Protein AF-A0A1V4R351-F1 (afdb_monomer_lite)

Radius of gyration: 30.55 Å; chains: 1; bounding box: 69×36×84 Å

pLDDT: mean 89.98, std 10.44, range [41.06, 98.44]

Sequence (229 aa):
MVGAGAAEGSVDASNMLKPALARGSLHCIGATTLDEYRKYIEKDAALERRFQPVLIDEPDIEDTISILRGIKEKYEVHHGVQIQDNALVSAAVLSERYITDRFLPDKAIDLIDEACASLRMEIDSMPEELEIAGRRLKQLEIEKISLRKEKNKISKERLNKISEETANIKDKQKELLLRWEFEKNLLKNISKTSEKIDEIKAQIEISERKGDLAKVSELKYGHLVEMQN

Structure (mmCIF, N/CA/C/O backbone):
data_AF-A0A1V4R351-F1
#
_entry.id   AF-A0A1V4R351-F1
#
loop_
_atom_site.group_PDB
_atom_site.id
_atom_site.type_symbol
_atom_site.label_atom_id
_atom_site.label_alt_id
_atom_site.label_comp_id
_atom_site.label_asym_id
_atom_site.label_entity_id
_atom_site.label_seq_id
_atom_site.pdbx_PDB_ins_code
_atom_site.Cartn_x
_atom_site.Cartn_y
_atom_site.Cartn_z
_atom_site.occupancy
_atom_site.B_iso_or_equiv
_atom_site.auth_seq_id
_atom_site.auth_comp_id
_atom_site.auth_asym_id
_atom_site.auth_atom_id
_atom_site.pdbx_PDB_model_num
ATOM 1 N N . MET A 1 1 ? 25.966 -12.399 -8.754 1.00 50.44 1 MET A N 1
ATOM 2 C CA . MET A 1 1 ? 26.455 -13.671 -9.352 1.00 50.44 1 MET A CA 1
ATOM 3 C C . MET A 1 1 ? 27.838 -13.544 -9.982 1.00 50.44 1 MET A C 1
ATOM 5 O O . MET A 1 1 ? 28.626 -14.460 -9.815 1.00 50.44 1 MET A O 1
ATOM 9 N N . VAL A 1 2 ? 28.164 -12.449 -10.674 1.00 54.31 2 VAL A N 1
ATOM 10 C CA . VAL A 1 2 ? 29.545 -12.169 -11.106 1.00 54.31 2 VAL A CA 1
ATOM 11 C C . VAL A 1 2 ? 30.252 -11.405 -9.981 1.00 54.31 2 VAL A C 1
ATOM 13 O O . VAL A 1 2 ? 29.725 -10.403 -9.513 1.00 54.31 2 VAL A O 1
ATOM 16 N N . GLY A 1 3 ? 31.380 -11.908 -9.473 1.00 54.53 3 GLY A N 1
ATOM 17 C CA . GLY A 1 3 ? 32.264 -11.173 -8.548 1.00 54.53 3 GLY A CA 1
ATOM 18 C C . GLY A 1 3 ? 31.835 -11.023 -7.073 1.00 54.53 3 GLY A C 1
ATOM 19 O O . GLY A 1 3 ? 32.696 -10.821 -6.218 1.00 54.53 3 GLY A O 1
ATOM 20 N N . ALA A 1 4 ? 30.554 -11.194 -6.731 1.00 52.91 4 ALA A N 1
ATOM 21 C CA . ALA A 1 4 ? 30.071 -11.184 -5.334 1.00 52.91 4 ALA A CA 1
ATOM 22 C C . ALA A 1 4 ? 30.452 -12.450 -4.526 1.00 52.91 4 ALA A C 1
ATOM 24 O O . ALA A 1 4 ? 30.203 -12.534 -3.329 1.00 52.91 4 ALA A O 1
ATOM 25 N N . GLY A 1 5 ? 31.062 -13.437 -5.187 1.00 45.62 5 GLY A N 1
ATOM 26 C CA . GLY A 1 5 ? 31.482 -14.722 -4.629 1.00 45.62 5 GLY A CA 1
ATOM 27 C C . GLY A 1 5 ? 32.977 -14.821 -4.304 1.00 45.62 5 GLY A C 1
ATOM 28 O O . GLY A 1 5 ? 33.537 -15.911 -4.316 1.00 45.62 5 GLY A O 1
ATOM 29 N N . ALA A 1 6 ? 33.654 -13.706 -4.025 1.00 46.34 6 ALA A N 1
ATOM 30 C CA . ALA A 1 6 ? 35.092 -13.685 -3.726 1.00 46.34 6 ALA A CA 1
ATOM 31 C C . ALA A 1 6 ? 35.474 -14.284 -2.348 1.00 46.34 6 ALA A C 1
ATOM 33 O O . ALA A 1 6 ? 36.543 -13.984 -1.824 1.00 46.34 6 ALA A O 1
ATOM 34 N N . ALA A 1 7 ? 34.615 -15.119 -1.753 1.00 48.56 7 ALA A N 1
ATOM 35 C CA . ALA A 1 7 ? 35.012 -16.052 -0.708 1.00 48.56 7 ALA A CA 1
ATOM 36 C C . ALA A 1 7 ? 35.568 -17.309 -1.395 1.00 48.56 7 ALA A C 1
ATOM 38 O O . ALA A 1 7 ? 34.888 -17.904 -2.235 1.00 48.56 7 ALA A O 1
ATOM 39 N N . GLU A 1 8 ? 36.812 -17.667 -1.075 1.00 41.06 8 GLU A N 1
ATOM 40 C CA . GLU A 1 8 ? 37.548 -18.823 -1.600 1.00 41.06 8 GLU A CA 1
ATOM 41 C C . GLU A 1 8 ? 36.663 -20.084 -1.653 1.00 41.06 8 GLU A C 1
ATOM 43 O O . GLU A 1 8 ? 36.450 -20.749 -0.643 1.00 41.06 8 GLU A O 1
ATOM 48 N N . GLY A 1 9 ? 36.111 -20.408 -2.828 1.00 46.53 9 GLY A N 1
ATOM 49 C CA . GLY A 1 9 ? 35.352 -21.645 -3.042 1.00 46.53 9 GLY A CA 1
ATOM 50 C C . GLY A 1 9 ? 33.984 -21.511 -3.711 1.00 46.53 9 GLY A C 1
ATOM 51 O O . GLY A 1 9 ? 33.409 -22.538 -4.069 1.00 46.53 9 GLY A O 1
ATOM 52 N N . SER A 1 10 ? 33.451 -20.305 -3.936 1.00 52.00 10 SER A N 1
ATOM 53 C CA . SER A 1 10 ? 32.233 -20.178 -4.750 1.00 52.00 10 SER A CA 1
ATOM 54 C C . SER A 1 10 ? 32.565 -20.231 -6.250 1.00 52.00 10 SER A C 1
ATOM 56 O O . SER A 1 10 ? 33.523 -19.614 -6.717 1.00 52.00 10 SER A O 1
ATOM 58 N N . VAL A 1 11 ? 31.812 -21.033 -7.009 1.00 54.97 11 VAL A N 1
ATOM 59 C CA . VAL A 1 11 ? 32.012 -21.212 -8.455 1.00 54.97 11 VAL A CA 1
ATOM 60 C C . VAL A 1 11 ? 31.829 -19.864 -9.153 1.00 54.97 11 VAL A C 1
ATOM 62 O O . VAL A 1 11 ? 30.741 -19.290 -9.109 1.00 54.97 11 VAL A O 1
ATOM 65 N N . ASP A 1 12 ? 32.878 -19.369 -9.817 1.00 65.75 12 ASP A N 1
ATOM 66 C CA . ASP A 1 12 ? 32.816 -18.137 -10.605 1.00 65.75 12 ASP A CA 1
ATOM 67 C C . ASP A 1 12 ? 31.964 -18.356 -11.864 1.00 65.75 12 ASP A C 1
ATOM 69 O O . ASP A 1 12 ? 32.452 -18.684 -12.952 1.00 65.75 12 ASP A O 1
ATOM 73 N N . ALA A 1 13 ? 30.653 -18.184 -11.694 1.00 66.75 13 ALA A N 1
ATOM 74 C CA . ALA A 1 13 ? 29.645 -18.308 -12.739 1.00 66.75 13 ALA A CA 1
ATOM 75 C C . ALA A 1 13 ? 29.936 -17.402 -13.951 1.00 66.75 13 ALA A C 1
ATOM 77 O O . ALA A 1 13 ? 29.474 -17.688 -15.057 1.00 66.75 13 ALA A O 1
ATOM 78 N N . SER A 1 14 ? 30.754 -16.353 -13.784 1.00 68.62 14 SER A N 1
ATOM 79 C CA . SER A 1 14 ? 31.201 -15.475 -14.869 1.00 68.62 14 SER A CA 1
ATOM 80 C C . SER A 1 14 ? 31.880 -16.247 -16.003 1.00 68.62 14 SER A C 1
ATOM 82 O O . SER A 1 14 ? 31.560 -16.054 -17.179 1.00 68.62 14 SER A O 1
ATOM 84 N N . ASN A 1 15 ? 32.756 -17.201 -15.672 1.00 74.62 15 ASN A N 1
ATOM 85 C CA . ASN A 1 15 ? 33.498 -17.965 -16.680 1.00 74.62 15 ASN A CA 1
ATOM 86 C C . ASN A 1 15 ? 32.613 -18.962 -17.440 1.00 74.62 15 ASN A C 1
ATOM 88 O O . ASN A 1 15 ? 32.917 -19.299 -18.584 1.00 74.62 15 ASN A O 1
ATOM 92 N N . MET A 1 16 ? 31.485 -19.374 -16.855 1.00 77.62 16 MET A N 1
ATOM 93 C CA . MET A 1 16 ? 30.489 -20.208 -17.535 1.00 77.62 16 MET A CA 1
ATOM 94 C C . MET A 1 16 ? 29.605 -19.398 -18.495 1.00 77.62 16 MET A C 1
ATOM 96 O O . MET A 1 16 ? 29.180 -19.921 -19.525 1.00 77.62 16 MET A O 1
ATOM 100 N N . LEU A 1 17 ? 29.350 -18.120 -18.192 1.00 82.50 17 LEU A N 1
ATOM 101 C CA . LEU A 1 17 ? 28.480 -17.249 -18.991 1.00 82.50 17 LEU A CA 1
ATOM 102 C C . LEU A 1 17 ? 29.198 -16.641 -20.203 1.00 82.50 17 LEU A C 1
ATOM 104 O O . LEU A 1 17 ? 28.594 -16.506 -21.270 1.00 82.50 17 LEU A O 1
ATOM 108 N N . LYS A 1 18 ? 30.497 -16.332 -20.084 1.00 86.00 18 LYS A N 1
ATOM 109 C CA . LYS A 1 18 ? 31.299 -15.698 -21.151 1.00 86.00 18 LYS A CA 1
ATOM 110 C C . LYS A 1 18 ? 31.192 -16.394 -22.517 1.00 86.00 18 LYS A C 1
ATOM 112 O O . LYS A 1 18 ? 30.948 -15.690 -23.498 1.00 86.00 18 LYS A O 1
ATOM 117 N N . PRO A 1 19 ? 31.311 -17.736 -22.643 1.00 88.69 19 PRO A N 1
ATOM 118 C CA . PRO A 1 19 ? 31.182 -18.393 -23.943 1.00 88.69 19 PRO A CA 1
ATOM 119 C C . PRO A 1 19 ? 29.781 -18.248 -24.550 1.00 88.69 19 PRO A C 1
ATOM 121 O O . PRO A 1 19 ? 29.654 -18.101 -25.764 1.00 88.69 19 PRO A O 1
ATOM 124 N N . ALA A 1 20 ? 28.730 -18.289 -23.725 1.00 87.88 20 ALA A N 1
ATOM 125 C CA . ALA A 1 20 ? 27.347 -18.177 -24.186 1.00 87.88 20 ALA A CA 1
ATOM 126 C C . ALA A 1 20 ? 26.999 -16.748 -24.634 1.00 87.88 20 ALA A C 1
ATOM 128 O O . ALA A 1 20 ? 26.335 -16.586 -25.661 1.00 87.88 20 ALA A O 1
ATOM 129 N N . LEU A 1 21 ? 27.507 -15.741 -23.913 1.00 87.94 21 LEU A N 1
ATOM 130 C CA . LEU A 1 21 ? 27.409 -14.322 -24.272 1.00 87.94 21 LEU A CA 1
ATOM 131 C C . LEU A 1 21 ? 28.194 -14.011 -25.551 1.00 87.94 21 LEU A C 1
ATOM 133 O O . LEU A 1 21 ? 27.690 -13.342 -26.446 1.00 87.94 21 LEU A O 1
ATOM 137 N N . ALA A 1 22 ? 29.413 -14.544 -25.683 1.00 86.50 22 ALA A N 1
ATOM 138 C CA . ALA A 1 22 ? 30.247 -14.322 -26.864 1.00 86.50 22 ALA A CA 1
ATOM 139 C C . ALA A 1 22 ? 29.649 -14.926 -28.143 1.00 86.50 22 ALA A C 1
ATOM 141 O O . ALA A 1 22 ? 29.818 -14.357 -29.218 1.00 86.50 22 ALA A O 1
ATOM 142 N N . ARG A 1 23 ? 28.949 -16.063 -28.030 1.00 89.88 23 ARG A N 1
ATOM 143 C CA . ARG A 1 23 ? 28.249 -16.705 -29.154 1.00 89.88 23 ARG A CA 1
ATOM 144 C C . ARG A 1 23 ? 26.878 -16.095 -29.462 1.00 89.88 23 ARG A C 1
ATOM 146 O O . ARG A 1 23 ? 26.257 -16.523 -30.426 1.00 89.88 23 ARG A O 1
ATOM 153 N N . GLY A 1 24 ? 26.376 -15.171 -28.639 1.00 86.81 24 GLY A N 1
ATOM 154 C CA . GLY A 1 24 ? 25.014 -14.634 -28.768 1.00 86.81 24 GLY A CA 1
ATOM 155 C C . GLY A 1 24 ? 23.903 -15.650 -28.464 1.00 86.81 24 GLY A C 1
ATOM 156 O O . GLY A 1 24 ? 22.733 -15.389 -28.718 1.00 86.81 24 GLY A O 1
ATOM 157 N N . SER A 1 25 ? 24.249 -16.817 -27.912 1.00 92.25 25 SER A N 1
ATOM 158 C CA . SER A 1 25 ? 23.283 -17.861 -27.534 1.00 92.25 25 SER A CA 1
ATOM 159 C C . SER A 1 25 ? 22.512 -17.540 -26.249 1.00 92.25 25 SER A C 1
ATOM 161 O O . SER A 1 25 ? 21.523 -18.201 -25.949 1.00 92.25 25 SER A O 1
ATOM 163 N N . LEU A 1 26 ? 22.971 -16.544 -25.487 1.00 90.75 26 LEU A N 1
ATOM 164 C CA . LEU A 1 26 ? 22.336 -16.069 -24.264 1.00 90.75 26 LEU A CA 1
ATOM 165 C C . LEU A 1 26 ? 22.021 -14.580 -24.402 1.00 90.75 26 LEU A C 1
ATOM 167 O O . LEU A 1 26 ? 22.925 -13.776 -24.617 1.00 90.75 26 LEU A O 1
ATOM 171 N N . HIS A 1 27 ? 20.749 -14.236 -24.217 1.00 90.25 27 HIS A N 1
ATOM 172 C CA . HIS A 1 27 ? 20.292 -12.864 -24.033 1.00 90.25 27 HIS A CA 1
ATOM 173 C C . HIS A 1 27 ? 20.024 -12.664 -22.544 1.00 90.25 27 HIS A C 1
ATOM 175 O O . HIS A 1 27 ? 19.318 -13.467 -21.934 1.00 90.25 27 HIS A O 1
ATOM 181 N N . CYS A 1 28 ? 20.595 -11.623 -21.947 1.00 90.31 28 CYS A N 1
ATOM 182 C CA . CYS A 1 28 ? 20.390 -11.326 -20.535 1.00 90.31 28 CYS A CA 1
ATOM 183 C C . CYS A 1 28 ? 20.360 -9.820 -20.283 1.00 90.31 28 CYS A C 1
ATOM 185 O O . CYS A 1 28 ? 21.047 -9.057 -20.959 1.00 90.31 28 CYS A O 1
ATOM 187 N N . ILE A 1 29 ? 19.608 -9.426 -19.259 1.00 93.88 29 ILE A N 1
ATOM 188 C CA . ILE A 1 29 ? 19.616 -8.079 -18.690 1.00 93.88 29 ILE A CA 1
ATOM 189 C C . ILE A 1 29 ? 20.216 -8.207 -17.290 1.00 93.88 29 ILE A C 1
ATOM 191 O O . ILE A 1 29 ? 19.752 -9.020 -16.491 1.00 93.88 29 ILE A O 1
ATOM 195 N N . GLY A 1 30 ? 21.284 -7.457 -17.025 1.00 91.94 30 GLY A N 1
ATOM 196 C CA . GLY A 1 30 ? 21.899 -7.368 -15.704 1.00 91.94 30 GLY A CA 1
ATOM 197 C C . GLY A 1 30 ? 21.414 -6.122 -14.970 1.00 91.94 30 GLY A C 1
ATOM 198 O O . GLY A 1 30 ? 21.252 -5.077 -15.591 1.00 91.94 30 GLY A O 1
ATOM 199 N N . ALA A 1 31 ? 21.222 -6.231 -13.658 1.00 93.94 31 ALA A N 1
ATOM 200 C CA . ALA A 1 31 ? 20.961 -5.106 -12.767 1.00 93.94 31 ALA A CA 1
ATOM 201 C C . ALA A 1 31 ? 22.008 -5.127 -11.646 1.00 93.94 31 ALA A C 1
ATOM 203 O O . ALA A 1 31 ? 22.254 -6.175 -11.048 1.00 93.94 31 ALA A O 1
ATOM 204 N N . THR A 1 32 ? 22.677 -4.000 -11.421 1.00 94.06 32 THR A N 1
ATOM 205 C CA . THR A 1 32 ? 23.765 -3.844 -10.445 1.00 94.06 32 THR A CA 1
ATOM 206 C C . THR A 1 32 ? 23.960 -2.356 -10.155 1.00 94.06 32 THR A C 1
ATOM 208 O O . THR A 1 32 ? 23.473 -1.515 -10.912 1.00 94.06 32 THR A O 1
ATOM 211 N N . THR A 1 33 ? 24.658 -2.018 -9.074 1.00 93.31 33 THR A N 1
ATOM 212 C CA . THR A 1 33 ? 25.015 -0.625 -8.786 1.00 93.31 33 THR A CA 1
ATOM 213 C C . THR A 1 33 ? 26.202 -0.182 -9.639 1.00 93.31 33 THR A C 1
ATOM 215 O O . THR A 1 33 ? 26.981 -0.998 -10.138 1.00 93.31 33 THR A O 1
ATOM 218 N N . LEU A 1 34 ? 26.383 1.132 -9.786 1.00 92.88 34 LEU A N 1
ATOM 219 C CA . LEU A 1 34 ? 27.514 1.682 -10.536 1.00 92.88 34 LEU A CA 1
ATOM 220 C C . LEU A 1 34 ? 28.868 1.235 -9.957 1.00 92.88 34 LEU A C 1
ATOM 222 O O . LEU A 1 34 ? 29.807 0.955 -10.705 1.00 92.88 34 LEU A O 1
ATOM 226 N N . ASP A 1 35 ? 28.961 1.122 -8.633 1.00 92.19 35 ASP A N 1
ATOM 227 C CA . ASP A 1 35 ? 30.183 0.702 -7.946 1.00 92.19 35 ASP A CA 1
ATOM 228 C C . ASP A 1 35 ? 30.521 -0.766 -8.217 1.00 92.19 35 ASP A C 1
ATOM 230 O O . ASP A 1 35 ? 31.676 -1.109 -8.489 1.00 92.19 35 ASP A O 1
ATOM 234 N N . GLU A 1 36 ? 29.519 -1.644 -8.198 1.00 91.56 36 GLU A N 1
ATOM 235 C CA . GLU A 1 36 ? 29.692 -3.051 -8.551 1.00 91.56 36 GLU A CA 1
ATOM 236 C C . GLU A 1 36 ? 30.015 -3.228 -10.039 1.00 91.56 36 GLU A C 1
ATOM 238 O O . GLU A 1 36 ? 30.907 -4.012 -10.378 1.00 91.56 36 GLU A O 1
ATOM 243 N N . TYR A 1 37 ? 29.367 -2.463 -10.923 1.00 91.88 37 TYR A N 1
ATOM 244 C CA . TYR A 1 37 ? 29.674 -2.454 -12.354 1.00 91.88 37 TYR A CA 1
ATOM 245 C C . TYR A 1 37 ? 31.149 -2.104 -12.604 1.00 91.88 37 TYR A C 1
ATOM 247 O O . TYR A 1 37 ? 31.869 -2.875 -13.247 1.00 91.88 37 TYR A O 1
ATOM 255 N N . ARG A 1 38 ? 31.632 -1.002 -12.014 1.00 91.69 38 ARG A N 1
ATOM 256 C CA . ARG A 1 38 ? 33.040 -0.568 -12.090 1.00 91.69 38 ARG A CA 1
ATOM 257 C C . ARG A 1 38 ? 34.001 -1.609 -11.528 1.00 91.69 38 ARG A C 1
ATOM 259 O O . ARG A 1 38 ? 35.116 -1.787 -12.019 1.00 91.69 38 ARG A O 1
ATOM 266 N N . LYS A 1 39 ? 33.602 -2.300 -10.459 1.00 89.56 39 LYS A N 1
ATOM 267 C CA . LYS A 1 39 ? 34.456 -3.274 -9.773 1.00 89.56 39 LYS A CA 1
ATOM 268 C C . LYS A 1 39 ? 34.558 -4.605 -10.517 1.00 89.56 39 LYS A C 1
ATOM 270 O O . LYS A 1 39 ? 35.641 -5.191 -10.506 1.00 89.56 39 LYS A O 1
ATOM 275 N N . TYR A 1 40 ? 33.471 -5.078 -11.125 1.00 87.00 40 TYR A N 1
ATOM 276 C CA . TYR A 1 40 ? 33.354 -6.461 -11.599 1.00 87.00 40 TYR A CA 1
ATOM 277 C C . TYR A 1 40 ? 33.118 -6.618 -13.104 1.00 87.00 40 TYR A C 1
ATOM 279 O O . TYR A 1 40 ? 33.488 -7.656 -13.648 1.00 87.00 40 TYR A O 1
ATOM 287 N N . ILE A 1 41 ? 32.524 -5.631 -13.778 1.00 89.19 41 ILE A N 1
ATOM 288 C CA . ILE A 1 41 ? 32.203 -5.708 -15.212 1.00 89.19 41 ILE A CA 1
ATOM 289 C C . ILE A 1 41 ? 33.212 -4.912 -16.032 1.00 89.19 41 ILE A C 1
ATOM 291 O O . ILE A 1 41 ? 33.815 -5.458 -16.949 1.00 89.19 41 ILE A O 1
ATOM 295 N N . GLU A 1 42 ? 33.458 -3.656 -15.658 1.00 89.19 42 GLU A N 1
ATOM 296 C CA . GLU A 1 42 ? 34.357 -2.755 -16.393 1.00 89.19 42 GLU A CA 1
ATOM 297 C C . GLU A 1 42 ? 35.816 -3.237 -16.377 1.00 89.19 42 GLU A C 1
ATOM 299 O O . GLU A 1 42 ? 36.555 -3.068 -17.340 1.00 89.19 42 GLU A O 1
ATOM 304 N N . LYS A 1 43 ? 36.236 -3.926 -15.308 1.00 89.00 43 LYS A N 1
ATOM 305 C CA . LYS A 1 43 ? 37.580 -4.523 -15.227 1.00 89.00 43 LYS A CA 1
ATOM 306 C C . LYS A 1 43 ? 37.751 -5.780 -16.083 1.00 89.00 43 LYS A C 1
ATOM 308 O O . LYS A 1 43 ? 38.886 -6.200 -16.311 1.00 89.00 43 LYS A O 1
ATOM 313 N N . ASP A 1 44 ? 36.662 -6.404 -16.528 1.00 88.75 44 ASP A N 1
ATOM 314 C CA . ASP A 1 44 ? 36.695 -7.616 -17.343 1.00 88.75 44 ASP A CA 1
ATOM 315 C C . ASP A 1 44 ? 36.401 -7.281 -18.808 1.00 88.75 44 ASP A C 1
ATOM 317 O O . ASP A 1 44 ? 35.252 -7.170 -19.236 1.00 88.75 44 ASP A O 1
ATOM 321 N N . ALA A 1 45 ? 37.462 -7.195 -19.611 1.00 87.81 45 ALA A N 1
ATOM 322 C CA . ALA A 1 45 ? 37.385 -6.808 -21.018 1.00 87.81 45 ALA A CA 1
ATOM 323 C C . ALA A 1 45 ? 36.506 -7.735 -21.890 1.00 87.81 45 ALA A C 1
ATOM 325 O O . ALA A 1 45 ? 36.163 -7.376 -23.023 1.00 87.81 45 ALA A O 1
ATOM 326 N N . ALA A 1 46 ? 36.186 -8.952 -21.432 1.00 86.06 46 ALA A N 1
ATOM 327 C CA . ALA A 1 46 ? 35.251 -9.829 -22.132 1.00 86.06 46 ALA A CA 1
ATOM 328 C C . ALA A 1 46 ? 33.792 -9.471 -21.824 1.00 86.06 46 ALA A C 1
ATOM 330 O O . ALA A 1 46 ? 32.956 -9.597 -22.715 1.00 86.06 46 ALA A O 1
ATOM 331 N N . LEU A 1 47 ? 33.487 -9.034 -20.600 1.00 87.81 47 LEU A N 1
ATOM 332 C CA . LEU A 1 47 ? 32.140 -8.626 -20.193 1.00 87.81 47 LEU A CA 1
ATOM 333 C C . LEU A 1 47 ? 31.827 -7.197 -20.639 1.00 87.81 47 LEU A C 1
ATOM 335 O O . LEU A 1 47 ? 30.758 -6.968 -21.196 1.00 87.81 47 LEU A O 1
ATOM 339 N N . GLU A 1 48 ? 32.773 -6.271 -20.486 1.00 88.69 48 GLU A N 1
ATOM 340 C CA . GLU A 1 48 ? 32.636 -4.869 -20.904 1.00 88.69 48 GLU A CA 1
ATOM 341 C C . GLU A 1 48 ? 32.231 -4.747 -22.385 1.00 88.69 48 GLU A C 1
ATOM 343 O O . GLU A 1 48 ? 31.363 -3.966 -22.746 1.00 88.69 48 GLU A O 1
ATOM 348 N N . ARG A 1 49 ? 32.783 -5.596 -23.262 1.00 89.69 49 ARG A N 1
ATOM 349 C CA . ARG A 1 49 ? 32.445 -5.605 -24.701 1.00 89.69 49 ARG A CA 1
ATOM 350 C C . ARG A 1 49 ? 31.100 -6.255 -25.038 1.00 89.69 49 ARG A C 1
ATOM 352 O O . ARG A 1 49 ? 30.731 -6.315 -26.212 1.00 89.69 49 ARG A O 1
ATOM 359 N N . ARG A 1 50 ? 30.421 -6.851 -24.058 1.00 90.12 50 ARG A N 1
ATOM 360 C CA . ARG A 1 50 ? 29.176 -7.619 -24.244 1.00 90.12 50 ARG A CA 1
ATOM 361 C C . ARG A 1 50 ? 27.989 -6.992 -23.529 1.00 90.12 50 ARG A C 1
ATOM 363 O O . ARG A 1 50 ? 26.861 -7.270 -23.922 1.00 90.12 50 ARG A O 1
ATOM 370 N N . PHE A 1 51 ? 28.239 -6.153 -22.532 1.00 91.69 51 PHE A N 1
ATOM 371 C CA . PHE A 1 51 ? 27.217 -5.367 -21.862 1.00 91.69 51 PHE A CA 1
ATOM 372 C C . PHE A 1 51 ? 27.274 -3.918 -22.327 1.00 91.69 51 PHE A C 1
ATOM 374 O O . PHE A 1 51 ? 28.330 -3.298 -22.342 1.00 91.69 51 PHE A O 1
ATOM 381 N N . GLN A 1 52 ? 26.113 -3.373 -22.672 1.00 92.69 52 GLN A N 1
ATOM 382 C CA . GLN A 1 52 ? 25.937 -1.939 -22.835 1.00 92.69 52 GLN A CA 1
ATOM 383 C C . GLN A 1 52 ? 25.417 -1.382 -21.504 1.00 92.69 52 GLN A C 1
ATOM 385 O O . GLN A 1 52 ? 24.337 -1.804 -21.079 1.00 92.69 52 GLN A O 1
ATOM 390 N N . PRO A 1 53 ? 26.132 -0.458 -20.835 1.00 93.56 53 PRO A N 1
ATOM 391 C CA . PRO A 1 53 ? 25.587 0.207 -19.663 1.00 93.56 53 PRO A CA 1
ATOM 392 C C . PRO A 1 53 ? 24.387 1.068 -20.066 1.00 93.56 53 PRO A C 1
ATOM 394 O O . PRO A 1 53 ? 24.461 1.862 -21.010 1.00 93.56 53 PRO A O 1
ATOM 397 N N . VAL A 1 54 ? 23.292 0.894 -19.329 1.00 96.19 54 VAL A N 1
ATOM 398 C CA . VAL A 1 54 ? 22.102 1.745 -19.352 1.00 96.19 54 VAL A CA 1
ATOM 399 C C . VAL A 1 54 ? 21.954 2.282 -17.937 1.00 96.19 54 VAL A C 1
ATOM 401 O O . VAL A 1 54 ? 21.671 1.516 -17.018 1.00 96.19 54 VAL A O 1
ATOM 404 N N . LEU A 1 55 ? 22.241 3.571 -17.754 1.00 95.38 55 LEU A N 1
ATOM 405 C CA . LEU A 1 55 ? 22.110 4.224 -16.455 1.00 95.38 55 LEU A CA 1
ATOM 406 C C . LEU A 1 55 ? 20.629 4.452 -16.157 1.00 95.38 55 LEU A C 1
ATOM 408 O O . LEU A 1 55 ? 19.877 4.890 -17.027 1.00 95.38 55 LEU A O 1
ATOM 412 N N . ILE A 1 56 ? 20.233 4.107 -14.937 1.00 95.62 56 ILE A N 1
ATOM 413 C CA . ILE A 1 56 ? 18.894 4.333 -14.405 1.00 95.62 56 ILE A CA 1
ATOM 414 C C . ILE A 1 56 ? 19.094 5.215 -13.186 1.00 95.62 56 ILE A C 1
ATOM 416 O O . ILE A 1 56 ? 19.599 4.749 -12.164 1.00 95.62 56 ILE A O 1
ATOM 420 N N . ASP A 1 57 ? 18.762 6.488 -13.343 1.00 95.25 57 ASP A N 1
ATOM 421 C CA . ASP A 1 57 ? 18.863 7.466 -12.271 1.00 95.25 57 ASP A CA 1
ATOM 422 C C . ASP A 1 57 ? 17.625 7.397 -11.367 1.00 95.25 57 ASP A C 1
ATOM 424 O O . ASP A 1 57 ? 16.559 6.914 -11.762 1.00 95.25 57 ASP A O 1
ATOM 428 N N . GLU A 1 58 ? 17.788 7.862 -10.131 1.00 96.25 58 GLU A N 1
ATOM 429 C CA . GLU A 1 58 ? 16.678 8.053 -9.201 1.00 96.25 58 GLU A CA 1
ATOM 430 C C . GLU A 1 58 ? 15.684 9.075 -9.787 1.00 96.25 58 GLU A C 1
ATOM 432 O O . GLU A 1 58 ? 16.119 10.132 -10.256 1.00 96.25 58 GLU A O 1
ATOM 437 N N . PRO A 1 59 ? 14.367 8.786 -9.796 1.00 97.94 59 PRO A N 1
ATOM 438 C CA . PRO A 1 59 ? 13.370 9.750 -10.239 1.00 97.94 59 PRO A CA 1
ATOM 439 C C . PRO A 1 59 ? 13.308 10.935 -9.280 1.00 97.94 59 PRO A C 1
ATOM 441 O O . PRO A 1 59 ? 13.489 10.788 -8.070 1.00 97.94 59 PRO A O 1
ATOM 444 N N . ASP A 1 60 ? 12.966 12.105 -9.808 1.00 97.81 60 ASP A N 1
ATOM 445 C CA . ASP A 1 60 ? 12.671 13.245 -8.952 1.00 97.81 60 ASP A CA 1
ATOM 446 C C . ASP A 1 60 ? 11.315 13.081 -8.230 1.00 97.81 60 ASP A C 1
ATOM 448 O O . ASP A 1 60 ? 10.608 12.067 -8.338 1.00 97.81 60 ASP A O 1
ATOM 452 N N . ILE A 1 61 ? 10.946 14.085 -7.434 1.00 97.88 61 ILE A N 1
ATOM 453 C CA . ILE A 1 61 ? 9.693 14.069 -6.671 1.00 97.88 61 ILE A CA 1
ATOM 454 C C . ILE A 1 61 ? 8.475 14.042 -7.611 1.00 97.88 61 ILE A C 1
ATOM 456 O O . ILE A 1 61 ? 7.501 13.348 -7.314 1.00 97.88 61 ILE A O 1
ATOM 460 N N . GLU A 1 62 ? 8.500 14.773 -8.728 1.00 98.06 62 GLU A N 1
ATOM 461 C CA . GLU A 1 62 ? 7.365 14.868 -9.658 1.00 98.06 62 GLU A CA 1
ATOM 462 C C . GLU A 1 62 ? 7.158 13.555 -10.424 1.00 98.06 62 GLU A C 1
ATOM 464 O O . GLU A 1 62 ? 6.028 13.053 -10.529 1.00 98.06 62 GLU A O 1
ATOM 469 N N . ASP A 1 63 ? 8.253 12.951 -10.879 1.00 98.19 63 ASP A N 1
ATOM 470 C CA . ASP A 1 63 ? 8.279 11.631 -11.499 1.00 98.19 63 ASP A CA 1
ATOM 471 C C . ASP A 1 63 ? 7.815 10.563 -10.508 1.00 98.19 63 ASP A C 1
ATOM 473 O O . ASP A 1 63 ? 6.979 9.721 -10.845 1.00 98.19 63 ASP A O 1
ATOM 477 N N . THR A 1 64 ? 8.260 10.634 -9.251 1.00 98.38 64 THR A N 1
ATOM 478 C CA . THR A 1 64 ? 7.805 9.709 -8.205 1.00 98.38 64 THR A CA 1
ATOM 479 C C . THR A 1 64 ? 6.306 9.822 -7.963 1.00 98.38 64 THR A C 1
ATOM 481 O O . THR A 1 64 ? 5.623 8.802 -7.892 1.00 98.38 64 THR A O 1
ATOM 484 N N . ILE A 1 65 ? 5.751 11.035 -7.885 1.00 98.44 65 ILE A N 1
ATOM 485 C CA . ILE A 1 65 ? 4.298 11.229 -7.752 1.00 98.44 65 ILE A CA 1
ATOM 486 C C . ILE A 1 65 ? 3.564 10.601 -8.943 1.00 98.44 65 ILE A C 1
ATOM 488 O O . ILE A 1 65 ? 2.523 9.964 -8.767 1.00 98.44 65 ILE A O 1
ATOM 492 N N . SER A 1 66 ? 4.106 10.737 -10.153 1.00 98.44 66 SER A N 1
ATOM 493 C CA . SER A 1 66 ? 3.532 10.137 -11.362 1.00 98.44 66 SER A CA 1
ATOM 494 C C . SER A 1 66 ? 3.580 8.604 -11.328 1.00 98.44 66 SER A C 1
ATOM 496 O O . SER A 1 66 ? 2.582 7.954 -11.647 1.00 98.44 66 SER A O 1
ATOM 498 N N . ILE A 1 67 ? 4.688 8.021 -10.862 1.00 98.06 67 ILE A N 1
ATOM 499 C CA . ILE A 1 67 ? 4.830 6.574 -10.632 1.00 98.06 67 ILE A CA 1
ATOM 500 C C . ILE A 1 67 ? 3.806 6.097 -9.595 1.00 98.06 67 ILE A C 1
ATOM 502 O O . ILE A 1 67 ? 3.074 5.138 -9.852 1.00 98.06 67 ILE A O 1
ATOM 506 N N . LEU A 1 68 ? 3.699 6.794 -8.459 1.00 98.12 68 LEU A N 1
ATOM 507 C CA . LEU A 1 68 ? 2.747 6.488 -7.391 1.00 98.12 68 LEU A CA 1
ATOM 508 C C . LEU A 1 68 ? 1.298 6.520 -7.895 1.00 98.12 68 LEU A C 1
ATOM 510 O O . LEU A 1 68 ? 0.517 5.622 -7.590 1.00 98.12 68 LEU A O 1
ATOM 514 N N . ARG A 1 69 ? 0.935 7.507 -8.722 1.00 97.88 69 ARG A N 1
ATOM 515 C CA . ARG A 1 69 ? -0.388 7.573 -9.368 1.00 97.88 69 ARG A CA 1
ATOM 516 C C . ARG A 1 69 ? -0.640 6.386 -10.296 1.00 97.88 69 ARG A C 1
ATOM 518 O O . ARG A 1 69 ? -1.761 5.887 -10.333 1.00 97.88 69 ARG A O 1
ATOM 525 N N . GLY A 1 70 ? 0.385 5.917 -11.007 1.00 96.31 70 GLY A N 1
ATOM 526 C CA . GLY A 1 70 ? 0.293 4.755 -11.894 1.00 96.31 70 GLY A CA 1
ATOM 527 C C . GLY A 1 70 ? 0.078 3.427 -11.161 1.00 96.31 70 GLY A C 1
ATOM 528 O O . GLY A 1 70 ? -0.577 2.533 -11.692 1.00 96.31 70 GLY A O 1
ATOM 529 N N . ILE A 1 71 ? 0.592 3.292 -9.936 1.00 95.25 71 ILE A N 1
ATOM 530 C CA . ILE A 1 71 ? 0.406 2.085 -9.111 1.00 95.25 71 ILE A CA 1
ATOM 531 C C . ILE A 1 71 ? -0.750 2.205 -8.110 1.00 95.25 71 ILE A C 1
ATOM 533 O O . ILE A 1 71 ? -1.159 1.191 -7.549 1.00 95.25 71 ILE A O 1
ATOM 537 N N . LYS A 1 72 ? -1.295 3.411 -7.908 1.00 95.31 72 LYS A N 1
ATOM 538 C CA . LYS A 1 72 ? -2.336 3.731 -6.922 1.00 95.31 72 LYS A CA 1
ATOM 539 C C . LYS A 1 72 ? -3.473 2.711 -6.906 1.00 95.31 72 LYS A C 1
ATOM 541 O O . LYS A 1 72 ? -3.742 2.130 -5.861 1.00 95.31 72 LYS A O 1
ATOM 546 N N . GLU A 1 73 ? -4.108 2.475 -8.056 1.00 91.50 73 GLU A N 1
ATOM 547 C CA . GLU A 1 73 ? -5.275 1.585 -8.144 1.00 91.50 73 GLU A CA 1
ATOM 548 C C . GLU A 1 73 ? -4.949 0.167 -7.647 1.00 91.50 73 GLU A C 1
ATOM 550 O O . GLU A 1 73 ? -5.751 -0.446 -6.949 1.00 91.50 73 GLU A O 1
ATOM 555 N N . LYS A 1 74 ? -3.743 -0.341 -7.933 1.00 91.69 74 LYS A N 1
ATOM 556 C CA . LYS A 1 74 ? -3.324 -1.681 -7.498 1.00 91.69 74 LYS A CA 1
ATOM 557 C C . LYS A 1 74 ? -3.208 -1.777 -5.980 1.00 91.69 74 LYS A C 1
ATOM 559 O O . LYS A 1 74 ? -3.630 -2.775 -5.403 1.00 91.69 74 LYS A O 1
ATOM 564 N N . TYR A 1 75 ? -2.671 -0.742 -5.335 1.00 94.56 75 TYR A N 1
ATOM 565 C CA . TYR A 1 75 ? -2.557 -0.688 -3.875 1.00 94.56 75 TYR A CA 1
ATOM 566 C C . TYR A 1 75 ? -3.921 -0.490 -3.207 1.00 94.56 75 TYR A C 1
ATOM 568 O O . TYR A 1 75 ? -4.204 -1.139 -2.202 1.00 94.56 75 TYR A O 1
ATOM 576 N N . GLU A 1 76 ? -4.793 0.336 -3.793 1.00 92.81 76 GLU A N 1
ATOM 577 C CA . GLU A 1 76 ? -6.175 0.503 -3.326 1.00 92.81 76 GLU A CA 1
ATOM 578 C C . GLU A 1 76 ? -6.938 -0.827 -3.334 1.00 92.81 76 GLU A C 1
ATOM 580 O O . GLU A 1 76 ? -7.588 -1.167 -2.345 1.00 92.81 76 GLU A O 1
ATOM 585 N N . VAL A 1 77 ? -6.820 -1.614 -4.412 1.00 90.94 77 VAL A N 1
ATOM 586 C CA . VAL A 1 77 ? -7.430 -2.951 -4.493 1.00 90.94 77 VAL A CA 1
ATOM 587 C C . VAL A 1 77 ? -6.787 -3.913 -3.497 1.00 90.94 77 VAL A C 1
ATOM 589 O O . VAL A 1 77 ? -7.511 -4.571 -2.752 1.00 90.94 77 VAL A O 1
ATOM 592 N N . HIS A 1 78 ? -5.45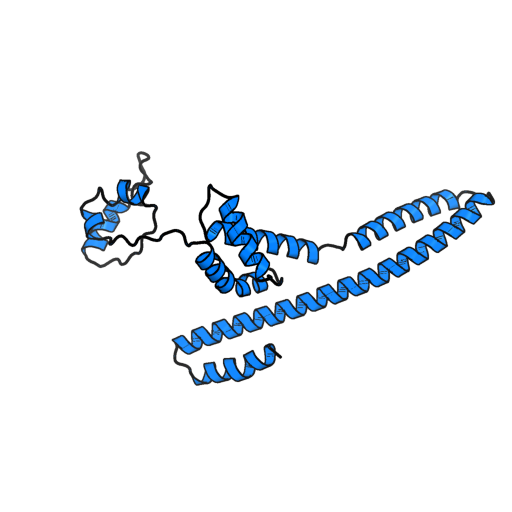2 -3.971 -3.441 1.00 91.44 78 HIS A N 1
ATOM 593 C CA . HIS A 1 78 ? -4.724 -4.900 -2.571 1.00 91.44 78 HIS A CA 1
ATOM 594 C C . HIS A 1 78 ? -5.071 -4.721 -1.086 1.00 91.44 78 HIS A C 1
ATOM 596 O O . HIS A 1 78 ? -5.324 -5.699 -0.383 1.00 91.44 78 HIS A O 1
ATOM 602 N N . HIS A 1 79 ? -5.134 -3.472 -0.620 1.00 92.75 79 HIS A N 1
ATOM 603 C CA . HIS A 1 79 ? -5.438 -3.148 0.777 1.00 92.75 79 HIS A CA 1
ATOM 604 C C . HIS A 1 79 ? -6.934 -2.944 1.042 1.00 92.75 79 HIS A C 1
ATOM 606 O O . HIS A 1 79 ? -7.382 -2.973 2.191 1.00 92.75 79 HIS A O 1
ATOM 612 N N . GLY A 1 80 ? -7.743 -2.763 -0.003 1.00 90.12 80 GLY A N 1
ATOM 613 C CA . GLY A 1 80 ? -9.165 -2.429 0.098 1.00 90.12 80 GLY A CA 1
ATOM 614 C C . GLY A 1 80 ? -9.410 -1.073 0.762 1.00 90.12 80 GLY A C 1
ATOM 615 O O . GLY A 1 80 ? -10.332 -0.944 1.567 1.00 90.12 80 GLY A O 1
ATOM 616 N N . VAL A 1 81 ? -8.572 -0.085 0.450 1.00 92.44 81 VAL A N 1
ATOM 617 C CA . VAL A 1 81 ? -8.659 1.299 0.943 1.00 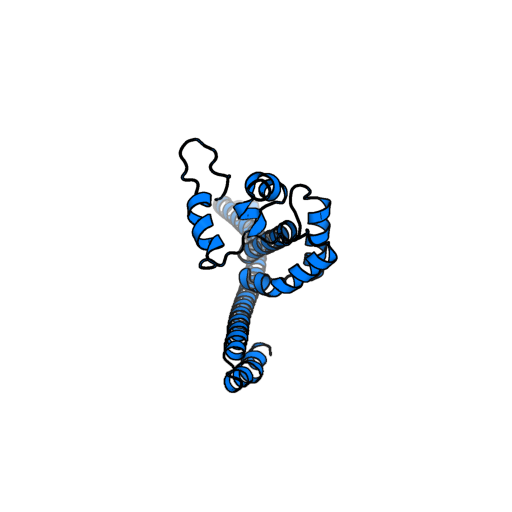92.44 81 VAL A CA 1
ATOM 618 C C . VAL A 1 81 ? -8.623 2.275 -0.230 1.00 92.44 81 VAL A C 1
ATOM 620 O O . VAL A 1 81 ? -8.280 1.894 -1.344 1.00 92.44 81 VAL A O 1
ATOM 623 N N . GLN A 1 82 ? -8.974 3.539 0.006 1.00 92.44 82 GLN A N 1
ATOM 624 C CA . GLN A 1 82 ? -8.818 4.604 -0.987 1.00 92.44 82 GLN A CA 1
ATOM 625 C C . GLN A 1 82 ? -7.646 5.506 -0.615 1.00 92.44 82 GLN A C 1
ATOM 627 O O . GLN A 1 82 ? -7.552 5.989 0.513 1.00 92.44 82 GLN A O 1
ATOM 632 N N . ILE A 1 83 ? -6.778 5.768 -1.584 1.00 96.19 83 ILE A N 1
ATOM 633 C CA . ILE A 1 83 ? -5.588 6.592 -1.433 1.00 96.19 83 ILE A CA 1
ATOM 634 C C . ILE A 1 83 ? -5.881 7.966 -2.026 1.00 96.19 83 ILE A C 1
ATOM 636 O O . ILE A 1 83 ? -6.153 8.133 -3.218 1.00 96.19 83 ILE A O 1
ATOM 640 N N . GLN A 1 84 ? -5.821 8.995 -1.194 1.00 97.31 84 GLN A N 1
ATOM 641 C CA . GLN A 1 84 ? -5.993 10.362 -1.667 1.00 97.31 84 GLN A CA 1
ATOM 642 C C . GLN A 1 84 ? -4.742 10.841 -2.425 1.00 97.31 84 GLN A C 1
ATOM 644 O O . GLN A 1 84 ? -3.621 10.456 -2.104 1.00 97.31 84 GLN A O 1
ATOM 649 N N . ASP A 1 85 ? -4.912 11.708 -3.428 1.00 97.25 85 ASP A N 1
ATOM 650 C CA . ASP A 1 85 ? -3.778 12.195 -4.235 1.00 97.25 85 ASP A CA 1
ATOM 651 C C . ASP A 1 85 ? -2.766 12.998 -3.396 1.00 97.25 85 ASP A C 1
ATOM 653 O O . ASP A 1 85 ? -1.557 12.848 -3.547 1.00 97.25 85 ASP A O 1
ATOM 657 N N . ASN A 1 86 ? -3.251 13.776 -2.424 1.00 97.94 86 ASN A N 1
ATOM 658 C CA . ASN A 1 86 ? -2.409 14.483 -1.453 1.00 97.94 86 ASN A CA 1
ATOM 659 C C . ASN A 1 86 ? -1.557 13.532 -0.590 1.00 97.94 86 ASN A C 1
ATOM 661 O O . ASN A 1 86 ? -0.479 13.934 -0.151 1.00 97.94 86 ASN A O 1
ATOM 665 N N . ALA A 1 87 ? -2.002 12.294 -0.351 1.00 98.06 87 ALA A N 1
ATOM 666 C CA . ALA A 1 87 ? -1.233 11.290 0.375 1.00 98.06 87 ALA A CA 1
ATOM 667 C C . ALA A 1 87 ? -0.040 10.818 -0.464 1.00 98.06 87 ALA A C 1
ATOM 669 O O . ALA A 1 87 ? 1.057 10.704 0.072 1.00 98.06 87 ALA A O 1
ATOM 670 N N . LEU A 1 88 ? -0.214 10.659 -1.784 1.00 98.25 88 LEU A N 1
ATOM 671 C CA . LEU A 1 88 ? 0.880 10.338 -2.712 1.00 98.25 88 LEU A CA 1
ATOM 672 C C . LEU A 1 88 ? 1.932 11.452 -2.750 1.00 98.25 88 LEU A C 1
ATOM 674 O O . LEU A 1 88 ? 3.127 11.190 -2.625 1.00 98.25 88 LEU A O 1
ATOM 678 N N . VAL A 1 89 ? 1.479 12.706 -2.865 1.00 98.44 89 VAL A N 1
ATOM 679 C CA . VAL A 1 89 ? 2.362 13.883 -2.823 1.00 98.44 89 VAL A CA 1
ATOM 680 C C . VAL A 1 89 ? 3.124 13.933 -1.500 1.00 98.44 89 VAL A C 1
ATOM 682 O O . VAL A 1 89 ? 4.336 14.141 -1.483 1.00 98.44 89 VAL A O 1
ATOM 685 N N . SER A 1 90 ? 2.427 13.708 -0.386 1.00 98.38 90 SER A N 1
ATOM 686 C CA . SER A 1 90 ? 3.039 13.737 0.943 1.00 98.38 90 SER A CA 1
ATOM 687 C C . SER A 1 90 ? 4.051 12.606 1.119 1.00 98.38 90 SER A C 1
ATOM 689 O O . SER A 1 90 ? 5.134 12.853 1.640 1.00 98.38 90 SER A O 1
ATOM 691 N N . ALA A 1 91 ? 3.748 11.395 0.643 1.00 98.19 91 ALA A N 1
ATOM 692 C CA . ALA A 1 91 ? 4.671 10.264 0.694 1.00 98.19 91 ALA A CA 1
ATOM 693 C C . ALA A 1 91 ? 5.963 10.555 -0.082 1.00 98.19 91 ALA A C 1
ATOM 695 O O . ALA A 1 91 ? 7.050 10.350 0.456 1.00 98.19 91 ALA A O 1
ATOM 696 N N . ALA A 1 92 ? 5.867 11.104 -1.297 1.00 98.31 92 ALA A N 1
ATOM 697 C CA . ALA A 1 92 ? 7.040 11.474 -2.091 1.00 98.31 92 ALA A CA 1
ATOM 698 C C . ALA A 1 92 ? 7.882 12.567 -1.403 1.00 98.31 92 ALA A C 1
ATOM 700 O O . ALA A 1 92 ? 9.079 12.393 -1.193 1.00 98.31 92 ALA A O 1
ATOM 701 N N . VAL A 1 93 ? 7.256 13.667 -0.970 1.00 98.19 93 VAL A N 1
ATOM 702 C CA . VAL A 1 93 ? 7.970 14.807 -0.362 1.00 98.19 93 VAL A CA 1
ATOM 703 C C . VAL A 1 93 ? 8.584 14.456 0.996 1.00 98.19 93 VAL A C 1
ATOM 705 O O . VAL A 1 93 ? 9.706 14.867 1.299 1.00 98.19 93 VAL A O 1
ATOM 708 N N . LEU A 1 94 ? 7.852 13.733 1.848 1.00 98.19 94 LEU A N 1
ATOM 709 C CA . LEU A 1 94 ? 8.315 13.404 3.196 1.00 98.19 94 LEU A CA 1
ATOM 710 C C . LEU A 1 94 ? 9.364 12.293 3.176 1.00 98.19 94 LEU A C 1
ATOM 712 O O . LEU A 1 94 ? 10.345 12.405 3.910 1.00 98.19 94 LEU A O 1
ATOM 716 N N . SER A 1 95 ? 9.201 11.265 2.335 1.00 97.88 95 SER A N 1
ATOM 717 C CA . SER A 1 95 ? 10.236 10.234 2.192 1.00 97.88 95 SER A CA 1
ATOM 718 C C . SER A 1 95 ? 11.537 10.834 1.674 1.00 97.88 95 SER A C 1
ATOM 720 O O . SER A 1 95 ? 12.594 10.529 2.215 1.00 97.88 95 SER A O 1
ATOM 722 N N . GLU A 1 96 ? 11.472 11.755 0.712 1.00 97.88 96 GLU A N 1
ATOM 723 C CA . GLU A 1 96 ? 12.664 12.428 0.205 1.00 97.88 96 GLU A CA 1
ATOM 724 C C . GLU A 1 96 ? 13.359 13.274 1.272 1.00 97.88 96 GLU A C 1
ATOM 726 O O . GLU A 1 96 ? 14.576 13.223 1.433 1.00 97.88 96 GLU A O 1
ATOM 731 N N . ARG A 1 97 ? 12.585 14.014 2.070 1.00 97.50 97 ARG A N 1
ATOM 732 C CA . ARG A 1 97 ? 13.144 14.884 3.108 1.00 97.50 97 ARG A CA 1
ATOM 733 C C . ARG A 1 97 ? 13.731 14.122 4.299 1.00 97.50 97 ARG A C 1
ATOM 735 O O . ARG A 1 97 ? 14.705 14.598 4.881 1.00 97.50 97 ARG A O 1
ATOM 742 N N . TYR A 1 98 ? 13.097 13.033 4.729 1.00 98.06 98 TYR A N 1
ATOM 743 C CA . TYR A 1 98 ? 13.386 12.410 6.027 1.00 98.06 98 TYR A CA 1
ATOM 744 C C . TYR A 1 98 ? 14.025 11.021 5.938 1.00 98.06 98 TYR A C 1
ATOM 746 O O . TYR A 1 98 ? 14.643 10.598 6.913 1.00 98.06 98 TYR A O 1
ATOM 754 N N . ILE A 1 99 ? 13.919 10.326 4.802 1.00 97.38 99 ILE A N 1
ATOM 755 C CA . ILE A 1 99 ? 14.517 9.002 4.584 1.00 97.38 99 ILE A CA 1
ATOM 756 C C . ILE A 1 99 ? 15.667 9.166 3.582 1.00 97.38 99 ILE A C 1
ATOM 758 O O . ILE A 1 99 ? 15.487 9.076 2.367 1.00 97.38 99 ILE A O 1
ATOM 762 N N . THR A 1 100 ? 16.853 9.475 4.108 1.00 95.62 100 THR A N 1
ATOM 763 C CA . THR A 1 100 ? 18.036 9.863 3.314 1.00 95.62 100 THR A CA 1
ATOM 764 C C . THR A 1 100 ? 18.950 8.698 2.937 1.00 95.62 100 THR A C 1
ATOM 766 O O . THR A 1 100 ? 19.871 8.869 2.148 1.00 95.62 100 THR A O 1
ATOM 769 N N . ASP A 1 101 ? 18.754 7.529 3.542 1.00 95.75 101 ASP A N 1
ATOM 770 C CA . ASP A 1 101 ? 19.539 6.308 3.322 1.00 95.75 101 ASP A CA 1
ATOM 771 C C . ASP A 1 101 ? 18.916 5.367 2.275 1.00 95.75 101 ASP A C 1
ATOM 773 O O . ASP A 1 101 ? 19.457 4.295 2.000 1.00 95.75 101 ASP A O 1
ATOM 777 N N . ARG A 1 102 ? 17.791 5.772 1.674 1.00 96.38 102 ARG A N 1
ATOM 778 C CA . ARG A 1 102 ? 17.060 5.045 0.629 1.00 96.38 102 ARG A CA 1
ATOM 779 C C . ARG A 1 102 ? 16.713 5.973 -0.533 1.00 96.38 102 ARG A C 1
ATOM 781 O O . ARG A 1 102 ? 16.680 7.195 -0.381 1.00 96.38 102 ARG A O 1
ATOM 788 N N . PHE A 1 103 ? 16.384 5.370 -1.669 1.00 97.31 103 PHE A N 1
ATOM 789 C CA . PHE A 1 103 ? 16.147 6.071 -2.929 1.00 97.31 103 PHE A CA 1
ATOM 790 C C . PHE A 1 103 ? 14.664 6.041 -3.321 1.00 97.31 103 PHE A C 1
ATOM 792 O O . PHE A 1 103 ? 13.944 5.082 -3.025 1.00 97.31 103 PHE A O 1
ATOM 799 N N . LEU A 1 104 ? 14.196 7.096 -3.980 1.00 97.94 104 LEU A N 1
ATOM 800 C CA . LEU A 1 104 ? 12.935 7.118 -4.708 1.00 97.94 104 LEU A CA 1
ATOM 801 C C . LEU A 1 104 ? 12.994 6.146 -5.905 1.00 97.94 104 LEU A C 1
ATOM 803 O O . LEU A 1 104 ? 14.071 5.836 -6.417 1.00 97.94 104 LEU A O 1
ATOM 807 N N . PRO A 1 105 ? 11.845 5.614 -6.357 1.00 98.12 105 PRO A N 1
ATOM 808 C CA . PRO A 1 105 ? 10.507 5.769 -5.779 1.00 98.12 105 PRO A CA 1
ATOM 809 C C . PRO A 1 105 ? 10.240 4.787 -4.620 1.00 98.12 105 PRO A C 1
ATOM 811 O O . PRO A 1 105 ? 9.221 4.901 -3.945 1.00 98.12 105 PRO A O 1
ATOM 814 N N . ASP A 1 106 ? 11.148 3.838 -4.380 1.00 98.12 106 ASP A N 1
ATOM 815 C CA . ASP A 1 106 ? 10.998 2.696 -3.467 1.00 98.12 106 ASP A CA 1
ATOM 816 C C . ASP A 1 106 ? 10.587 3.113 -2.046 1.00 98.12 106 ASP A C 1
ATOM 818 O O . ASP A 1 106 ? 9.553 2.681 -1.541 1.00 98.12 106 ASP A O 1
ATOM 822 N N . LYS A 1 107 ? 11.306 4.066 -1.438 1.00 98.06 107 LYS A N 1
ATOM 823 C CA . LYS A 1 107 ? 10.960 4.575 -0.097 1.00 98.06 107 LYS A CA 1
ATOM 824 C C . LYS A 1 107 ? 9.571 5.222 -0.009 1.00 98.06 107 LYS A C 1
ATOM 826 O O . LYS A 1 107 ? 8.951 5.186 1.049 1.00 98.06 107 LYS A O 1
ATOM 831 N N . ALA A 1 108 ? 9.079 5.830 -1.090 1.00 98.38 108 ALA A N 1
ATOM 832 C CA . ALA A 1 108 ? 7.756 6.452 -1.114 1.00 98.38 108 ALA A CA 1
ATOM 833 C C . ALA A 1 108 ? 6.650 5.403 -1.293 1.00 98.38 108 ALA A C 1
ATOM 835 O O . ALA A 1 108 ? 5.583 5.531 -0.693 1.00 98.38 108 ALA A O 1
ATOM 836 N N . ILE A 1 109 ? 6.917 4.365 -2.091 1.00 98.19 109 ILE A N 1
ATOM 837 C CA . ILE A 1 109 ? 6.028 3.211 -2.264 1.00 98.19 109 ILE A CA 1
ATOM 838 C C . ILE A 1 109 ? 5.838 2.499 -0.924 1.00 98.19 109 ILE A C 1
ATOM 840 O O . ILE A 1 109 ? 4.699 2.256 -0.531 1.00 98.19 109 ILE A O 1
ATOM 844 N N . ASP A 1 110 ? 6.925 2.254 -0.194 1.00 98.19 110 ASP A N 1
ATOM 845 C CA . ASP A 1 110 ? 6.876 1.627 1.129 1.00 98.19 110 ASP A CA 1
ATOM 846 C C . ASP A 1 110 ? 6.025 2.419 2.128 1.00 98.19 110 ASP A C 1
ATOM 848 O O . ASP A 1 110 ? 5.211 1.834 2.837 1.00 98.19 110 ASP A O 1
ATOM 852 N N . LEU A 1 111 ? 6.152 3.753 2.161 1.00 97.62 111 LEU A N 1
ATOM 853 C CA . LEU A 1 111 ? 5.317 4.584 3.038 1.00 97.62 111 LEU A CA 1
ATOM 854 C C . LEU A 1 111 ? 3.825 4.469 2.706 1.00 97.62 111 LEU A C 1
ATOM 856 O O . LEU A 1 111 ? 2.991 4.459 3.611 1.00 97.62 111 LEU A O 1
ATOM 860 N N . ILE A 1 112 ? 3.479 4.412 1.417 1.00 98.12 112 ILE A N 1
ATOM 861 C CA . ILE A 1 112 ? 2.092 4.215 0.990 1.00 98.12 112 ILE A CA 1
ATOM 862 C C . ILE A 1 112 ? 1.604 2.825 1.395 1.00 98.12 112 ILE A C 1
ATOM 864 O O . ILE A 1 112 ? 0.491 2.713 1.906 1.00 98.12 112 ILE A O 1
ATOM 868 N N . ASP A 1 113 ? 2.423 1.792 1.203 1.00 97.56 113 ASP A N 1
ATOM 869 C CA . ASP A 1 113 ? 2.085 0.416 1.567 1.00 97.56 113 ASP A CA 1
ATOM 870 C C . ASP A 1 113 ? 1.813 0.282 3.071 1.00 97.56 113 ASP A C 1
ATOM 872 O O . ASP A 1 113 ? 0.760 -0.211 3.479 1.00 97.56 113 ASP A O 1
ATOM 876 N N . GLU A 1 114 ? 2.710 0.819 3.901 1.00 97.62 114 GLU A N 1
ATOM 877 C CA . GLU A 1 114 ? 2.591 0.792 5.360 1.00 97.62 114 GLU A CA 1
ATOM 878 C C . GLU A 1 114 ? 1.372 1.590 5.849 1.00 97.62 114 GLU A C 1
ATOM 880 O O . GLU A 1 114 ? 0.612 1.115 6.698 1.00 97.62 114 GLU A O 1
ATOM 885 N N . ALA A 1 115 ? 1.117 2.769 5.269 1.00 97.50 115 ALA A N 1
ATOM 886 C CA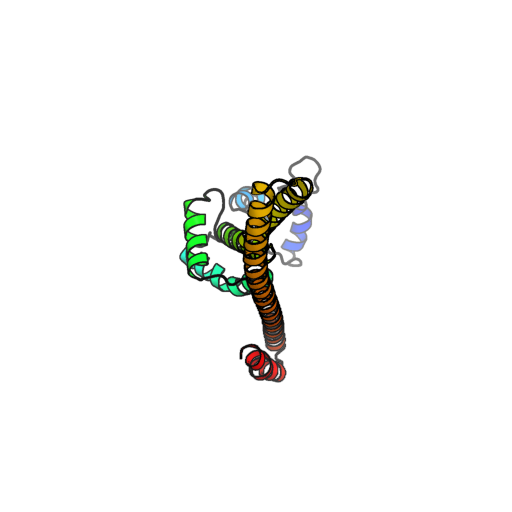 . ALA A 1 115 ? -0.063 3.567 5.595 1.00 97.50 115 ALA A CA 1
ATOM 887 C C . ALA A 1 115 ? -1.371 2.849 5.220 1.00 97.50 115 ALA A C 1
ATOM 889 O O . ALA A 1 115 ? -2.336 2.870 5.991 1.00 97.50 115 ALA A O 1
ATOM 890 N N . CYS A 1 116 ? -1.408 2.184 4.062 1.00 96.56 116 CYS A N 1
ATOM 891 C CA . CYS A 1 116 ? -2.571 1.412 3.630 1.00 96.56 116 CYS A CA 1
ATOM 892 C C . CYS A 1 116 ? -2.810 0.199 4.535 1.00 96.56 116 CYS A C 1
ATOM 894 O O . CYS A 1 116 ? -3.947 -0.035 4.952 1.00 96.56 116 CYS A O 1
ATOM 896 N N . ALA A 1 117 ? -1.748 -0.527 4.893 1.00 96.00 117 ALA A N 1
ATOM 897 C CA . ALA A 1 117 ? -1.823 -1.661 5.805 1.00 96.00 117 ALA A CA 1
ATOM 898 C C . ALA A 1 117 ? -2.325 -1.236 7.196 1.00 96.00 117 ALA A C 1
ATOM 900 O O . ALA A 1 117 ? -3.227 -1.873 7.745 1.00 96.00 117 ALA A O 1
ATOM 901 N N . SER A 1 118 ? -1.807 -0.125 7.735 1.00 95.75 118 SER A N 1
ATOM 902 C CA . SER A 1 118 ? -2.254 0.436 9.016 1.00 95.75 118 SER A CA 1
ATOM 903 C C . SER A 1 118 ? -3.743 0.779 8.988 1.00 95.75 118 SER A C 1
ATOM 905 O O . SER A 1 118 ? -4.502 0.337 9.852 1.00 95.75 118 SER A O 1
ATOM 907 N N . LEU A 1 119 ? -4.194 1.496 7.955 1.00 93.81 119 LEU A N 1
ATOM 908 C CA . LEU A 1 119 ? -5.604 1.860 7.810 1.00 93.81 119 LEU A CA 1
ATOM 909 C C . LEU A 1 119 ? -6.499 0.622 7.673 1.00 93.81 119 LEU A C 1
ATOM 911 O O . LEU A 1 119 ? -7.586 0.563 8.249 1.00 93.81 119 LEU A O 1
ATOM 915 N N . ARG A 1 120 ? -6.046 -0.401 6.942 1.00 91.50 120 ARG A N 1
ATOM 916 C CA . ARG A 1 120 ? -6.797 -1.649 6.812 1.00 91.50 120 ARG A CA 1
ATOM 917 C C . ARG A 1 120 ? -6.955 -2.359 8.158 1.00 91.50 120 ARG A C 1
ATOM 919 O O . ARG A 1 120 ? -8.048 -2.834 8.470 1.00 91.50 120 ARG A O 1
ATOM 926 N N . MET A 1 121 ? -5.900 -2.395 8.969 1.00 91.44 121 MET A N 1
ATOM 927 C CA . MET A 1 121 ? -5.959 -2.952 10.322 1.00 91.44 121 MET A CA 1
ATOM 928 C C . MET A 1 121 ? -6.947 -2.192 11.215 1.00 91.44 121 MET A C 1
ATOM 930 O O . MET A 1 121 ? -7.689 -2.825 11.969 1.00 91.44 121 MET A O 1
ATOM 934 N N . GLU A 1 122 ? -7.002 -0.862 11.111 1.00 88.94 122 GLU A N 1
ATOM 935 C CA . GLU A 1 122 ? -7.969 -0.031 11.840 1.00 88.94 122 GLU A CA 1
ATOM 936 C C . GLU A 1 122 ? -9.415 -0.330 11.422 1.00 88.94 122 GLU A C 1
ATOM 938 O O . GLU A 1 122 ? -10.267 -0.542 12.283 1.00 88.94 122 GLU A O 1
ATOM 943 N N . ILE A 1 123 ? -9.686 -0.438 10.115 1.00 87.38 123 ILE A N 1
ATOM 944 C CA . ILE A 1 123 ? -11.017 -0.777 9.574 1.00 87.38 123 ILE A CA 1
ATOM 945 C C . ILE A 1 123 ? -11.487 -2.154 10.061 1.00 87.38 123 ILE A C 1
ATOM 947 O O . ILE A 1 123 ? -12.670 -2.360 10.356 1.00 87.38 123 ILE A O 1
ATOM 951 N N . ASP A 1 124 ? -10.574 -3.126 10.116 1.00 86.06 124 ASP A N 1
ATOM 952 C CA . ASP A 1 124 ? -10.911 -4.485 10.529 1.00 86.06 124 ASP A CA 1
ATOM 953 C C . ASP A 1 124 ? -11.090 -4.637 12.045 1.00 86.06 124 ASP A C 1
ATOM 955 O O . ASP A 1 124 ? -11.775 -5.574 12.482 1.00 86.06 124 ASP A O 1
ATOM 959 N N . SER A 1 125 ? -10.550 -3.697 12.821 1.00 88.94 125 SER A N 1
ATOM 960 C CA . SER A 1 125 ? -10.620 -3.660 14.279 1.00 88.94 125 SER A CA 1
ATOM 961 C C . SER A 1 125 ? -11.932 -3.061 14.790 1.00 88.94 125 SER A C 1
ATOM 963 O O . SER A 1 125 ? -12.643 -2.340 14.094 1.00 88.94 125 SER A O 1
ATOM 965 N N . MET A 1 126 ? -12.284 -3.397 16.034 1.00 87.81 126 MET A N 1
ATOM 966 C CA . MET A 1 126 ? -13.439 -2.791 16.695 1.00 87.81 126 MET A CA 1
ATOM 967 C C . MET A 1 126 ? -13.149 -1.305 16.979 1.00 87.81 126 MET A C 1
ATOM 969 O O . MET A 1 126 ? -12.105 -1.026 17.568 1.00 87.81 126 MET A O 1
ATOM 973 N N . PRO A 1 127 ? -14.063 -0.378 16.630 1.00 89.69 127 PRO A N 1
ATOM 974 C CA . PRO A 1 127 ? -13.938 1.037 16.960 1.00 89.69 127 PRO A CA 1
ATOM 975 C C . PRO A 1 127 ? -13.653 1.272 18.444 1.00 89.69 127 PRO A C 1
ATOM 977 O O . PRO A 1 127 ? -14.249 0.623 19.314 1.00 89.69 127 PRO A O 1
ATOM 980 N N . GLU A 1 128 ? -12.782 2.235 18.737 1.00 89.94 128 GLU A N 1
ATOM 981 C CA . GLU A 1 128 ? -12.369 2.556 20.104 1.00 89.94 128 GLU A CA 1
ATOM 982 C C . GLU A 1 128 ? -13.577 2.921 20.983 1.00 89.94 128 GLU A C 1
ATOM 984 O O . GLU A 1 128 ? -13.664 2.511 22.143 1.00 89.94 128 GLU A O 1
ATOM 989 N N . GLU A 1 129 ? -14.580 3.604 20.427 1.00 90.12 129 GLU A N 1
ATOM 990 C CA . GLU A 1 129 ? -15.800 3.984 21.139 1.00 90.12 129 GLU A CA 1
ATOM 991 C C . GLU A 1 129 ? -16.608 2.765 21.604 1.00 90.12 129 GLU A C 1
ATOM 993 O O . GLU A 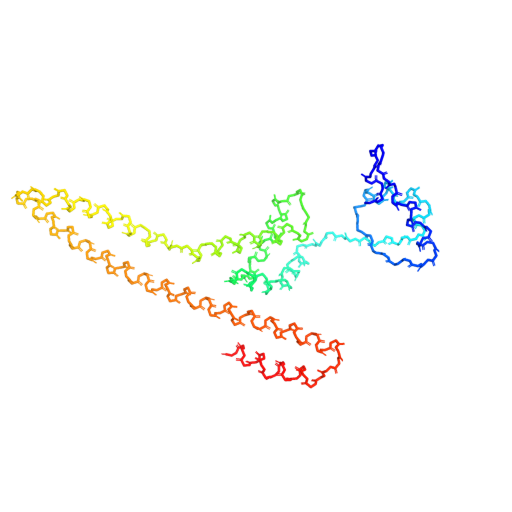1 129 ? -17.153 2.762 22.715 1.00 90.12 129 GLU A O 1
ATOM 998 N N . LEU A 1 130 ? -16.665 1.709 20.782 1.00 91.38 130 LEU A N 1
ATOM 999 C CA . LEU A 1 130 ? -17.306 0.442 21.144 1.00 91.38 130 LEU A CA 1
ATOM 1000 C C . LEU A 1 130 ? -16.515 -0.284 22.230 1.00 91.38 130 LEU A C 1
ATOM 1002 O O . LEU A 1 130 ? -17.114 -0.865 23.144 1.00 91.38 130 LEU A O 1
ATOM 1006 N N . GLU A 1 131 ? -15.187 -0.221 22.164 1.00 91.38 131 GLU A N 1
ATOM 1007 C CA . GLU A 1 131 ? -14.326 -0.823 23.171 1.00 91.38 131 GLU A CA 1
ATOM 1008 C C . GLU A 1 131 ? -14.475 -0.117 24.530 1.00 91.38 131 GLU A C 1
ATOM 1010 O O . GLU A 1 131 ? -14.709 -0.772 25.553 1.00 91.38 131 GLU A O 1
ATOM 1015 N N . ILE A 1 132 ? -14.439 1.221 24.546 1.00 93.44 132 ILE A N 1
ATOM 1016 C CA . ILE A 1 132 ? -14.650 2.055 25.738 1.00 93.44 132 ILE A CA 1
ATOM 1017 C C . ILE A 1 132 ? -16.034 1.785 26.340 1.00 93.44 132 ILE A C 1
ATOM 1019 O O . ILE A 1 132 ? -16.148 1.551 27.551 1.00 93.44 132 ILE A O 1
ATOM 1023 N N . ALA A 1 133 ? -17.085 1.756 25.513 1.00 92.88 133 ALA A N 1
ATOM 1024 C CA . ALA A 1 133 ? -18.440 1.434 25.955 1.00 92.88 133 ALA A CA 1
ATOM 1025 C C . ALA A 1 133 ? -18.512 0.031 26.585 1.00 92.88 133 ALA A C 1
ATOM 1027 O O . ALA A 1 133 ? -19.084 -0.141 27.666 1.00 92.88 133 ALA A O 1
ATOM 1028 N N . GLY A 1 134 ? -17.870 -0.963 25.964 1.00 92.69 134 GLY A N 1
ATOM 1029 C CA . GLY A 1 134 ? -17.794 -2.331 26.476 1.00 92.69 134 GLY A CA 1
ATOM 1030 C C . GLY A 1 134 ? -17.066 -2.431 27.820 1.00 92.69 134 GLY A C 1
ATOM 1031 O O . GLY A 1 134 ? -17.548 -3.100 28.740 1.00 92.69 134 GLY A O 1
ATOM 1032 N N . ARG A 1 135 ? -15.934 -1.730 27.981 1.00 95.12 135 ARG A N 1
ATOM 1033 C CA . ARG A 1 135 ? -15.211 -1.655 29.264 1.00 95.12 135 ARG A CA 1
ATOM 1034 C C . ARG A 1 135 ? -16.079 -1.007 30.347 1.00 95.12 135 ARG A C 1
ATOM 1036 O O . ARG A 1 135 ? -16.140 -1.526 31.465 1.00 95.12 135 ARG A O 1
ATOM 1043 N N . ARG A 1 136 ? -16.799 0.075 30.025 1.00 94.88 136 ARG A N 1
ATOM 1044 C CA . ARG A 1 136 ? -17.697 0.762 30.968 1.00 94.88 136 ARG A CA 1
ATOM 1045 C C . ARG A 1 136 ? -18.868 -0.118 31.406 1.00 94.88 136 ARG A C 1
ATOM 1047 O O . ARG A 1 136 ? -19.169 -0.169 32.597 1.00 94.88 136 ARG A O 1
ATOM 1054 N N . LEU A 1 137 ? -19.487 -0.855 30.483 1.00 95.00 137 LEU A N 1
ATOM 1055 C CA . LEU A 1 137 ? -20.562 -1.800 30.809 1.00 95.00 137 LEU A CA 1
ATOM 1056 C C . LEU A 1 137 ? -20.090 -2.897 31.767 1.00 95.00 137 LEU A C 1
ATOM 1058 O O . LEU A 1 137 ? -20.776 -3.177 32.748 1.00 95.00 137 LEU A O 1
ATOM 1062 N N . LYS A 1 138 ? -18.896 -3.461 31.541 1.00 95.50 138 LYS A N 1
ATOM 1063 C CA . LYS A 1 138 ? -18.302 -4.451 32.455 1.00 95.50 138 LYS A CA 1
ATOM 1064 C C . LYS A 1 138 ? -18.095 -3.881 33.861 1.00 95.50 138 LYS A C 1
ATOM 1066 O O . LYS A 1 138 ? -18.418 -4.551 34.838 1.00 95.50 138 LYS A O 1
ATOM 1071 N N . GLN A 1 139 ? -17.601 -2.645 33.978 1.00 95.50 139 GLN A N 1
ATOM 1072 C CA . GLN A 1 139 ? -17.440 -1.979 35.279 1.00 95.50 139 GLN A CA 1
ATOM 1073 C C . GLN A 1 139 ? -18.781 -1.828 36.011 1.00 95.50 139 GLN A C 1
ATOM 1075 O O . GLN A 1 139 ? -18.892 -2.208 37.177 1.00 95.50 139 GLN A O 1
ATOM 1080 N N . LEU A 1 140 ? -19.807 -1.326 35.316 1.00 95.50 140 LEU A N 1
ATOM 1081 C CA . LEU A 1 140 ? -21.153 -1.149 35.872 1.00 95.50 140 LEU A CA 1
ATOM 1082 C C . LEU A 1 140 ? -21.793 -2.484 36.277 1.00 95.50 140 LEU A C 1
ATOM 1084 O O . LEU A 1 140 ? -22.504 -2.558 37.279 1.00 95.50 140 LEU A O 1
ATOM 1088 N N . GLU A 1 141 ? -21.526 -3.558 35.537 1.00 93.69 141 GLU A N 1
ATOM 1089 C CA . GLU A 1 141 ? -22.021 -4.897 35.852 1.00 93.69 141 GLU A CA 1
ATOM 1090 C C . GLU A 1 141 ? -21.371 -5.481 37.117 1.00 93.69 141 GLU A C 1
ATOM 1092 O O . GLU A 1 141 ? -22.075 -6.013 37.980 1.00 93.69 141 GLU A O 1
ATOM 1097 N N . ILE A 1 142 ? -20.057 -5.305 37.289 1.00 94.19 142 ILE A N 1
ATOM 1098 C CA . ILE A 1 142 ? -19.338 -5.686 38.517 1.00 94.19 142 ILE A CA 1
ATOM 1099 C C . ILE A 1 142 ? -19.864 -4.889 39.721 1.00 94.19 142 ILE A C 1
ATOM 1101 O O . ILE A 1 142 ? -20.134 -5.461 40.786 1.00 94.19 142 ILE A O 1
ATOM 1105 N N . GLU A 1 143 ? -20.067 -3.579 39.551 1.00 92.94 143 GLU A N 1
ATOM 1106 C CA . GLU A 1 143 ? -20.636 -2.709 40.586 1.00 92.94 143 GLU A CA 1
ATOM 1107 C C . GLU A 1 143 ? -22.054 -3.171 40.970 1.00 92.94 143 GLU A C 1
ATOM 1109 O O . GLU A 1 143 ? -22.368 -3.341 42.151 1.00 92.94 143 GLU A O 1
ATOM 1114 N N . LYS A 1 144 ? -22.892 -3.496 39.976 1.00 92.75 144 LYS A N 1
ATOM 1115 C CA . LYS A 1 144 ? -24.250 -4.026 40.174 1.00 92.75 144 LYS A CA 1
ATOM 1116 C C . LYS A 1 144 ? -24.261 -5.340 40.958 1.00 92.75 144 LYS A C 1
ATOM 1118 O O . LYS A 1 144 ? -25.111 -5.515 41.831 1.00 92.75 144 LYS A O 1
ATOM 1123 N N . ILE A 1 145 ? -23.351 -6.272 40.663 1.00 90.94 145 ILE A N 1
ATOM 1124 C CA . ILE A 1 145 ? -23.243 -7.556 41.381 1.00 90.94 145 ILE A CA 1
ATOM 1125 C C . ILE A 1 145 ? -22.855 -7.330 42.847 1.00 90.94 145 ILE A C 1
ATOM 1127 O O . ILE A 1 145 ? -23.400 -7.992 43.733 1.00 90.94 145 ILE A O 1
ATOM 1131 N N . SER A 1 146 ? -21.958 -6.378 43.102 1.00 90.50 146 SER A N 1
ATOM 1132 C CA . SER A 1 146 ? -21.498 -6.039 44.452 1.00 90.50 146 SER A CA 1
ATOM 1133 C C . SER A 1 146 ? -22.629 -5.427 45.287 1.00 90.50 146 SER A C 1
ATOM 1135 O O . SER A 1 146 ? -22.908 -5.892 46.392 1.00 90.50 146 SER A O 1
ATOM 1137 N N . LEU A 1 147 ? -23.366 -4.469 44.715 1.00 89.69 147 LEU A N 1
ATOM 1138 C CA . LEU A 1 147 ? -24.464 -3.767 45.390 1.00 89.69 147 LEU A CA 1
ATOM 1139 C C . LEU A 1 147 ? -25.722 -4.623 45.588 1.00 89.69 147 LEU A C 1
ATOM 1141 O O . LEU A 1 147 ? -26.494 -4.367 46.509 1.00 89.69 147 LEU A O 1
ATOM 1145 N N . ARG A 1 148 ? -25.935 -5.673 44.780 1.00 85.19 148 ARG A N 1
ATOM 1146 C CA . ARG A 1 148 ? -27.070 -6.608 44.941 1.00 85.19 148 ARG A CA 1
ATOM 1147 C C . ARG A 1 148 ? -27.103 -7.308 46.303 1.00 85.19 148 ARG A C 1
ATOM 1149 O O . ARG A 1 148 ? -28.169 -7.762 46.714 1.00 85.19 148 ARG A O 1
ATOM 1156 N N . LYS A 1 149 ? -25.959 -7.428 46.983 1.00 85.69 149 LYS A N 1
ATOM 1157 C CA . LYS A 1 149 ? -25.859 -8.047 48.315 1.00 85.69 149 LYS A CA 1
ATOM 1158 C C . LYS A 1 149 ? -26.229 -7.081 49.446 1.00 85.69 149 LYS A C 1
ATOM 1160 O O . LYS A 1 149 ? -26.459 -7.527 50.569 1.00 85.69 149 LYS A O 1
ATOM 1165 N N . GLU A 1 150 ? -26.325 -5.785 49.162 1.00 83.75 150 GLU A N 1
ATOM 1166 C CA . GLU A 1 150 ? -26.651 -4.761 50.149 1.00 83.75 150 GLU A CA 1
ATOM 1167 C C . GLU A 1 150 ? -28.148 -4.431 50.188 1.00 83.75 150 GLU A C 1
ATOM 1169 O O . GLU A 1 150 ? -28.842 -4.437 49.174 1.00 83.75 150 GLU A O 1
ATOM 1174 N N . LYS A 1 151 ? -28.667 -4.125 51.385 1.00 81.81 151 LYS A N 1
ATOM 1175 C CA . LYS A 1 151 ? -30.103 -3.864 51.619 1.00 81.81 151 LYS A CA 1
ATOM 1176 C C . LYS A 1 151 ? -30.431 -2.415 52.002 1.00 81.81 151 LYS A C 1
ATOM 1178 O O . LYS A 1 151 ? -31.599 -2.107 52.245 1.00 81.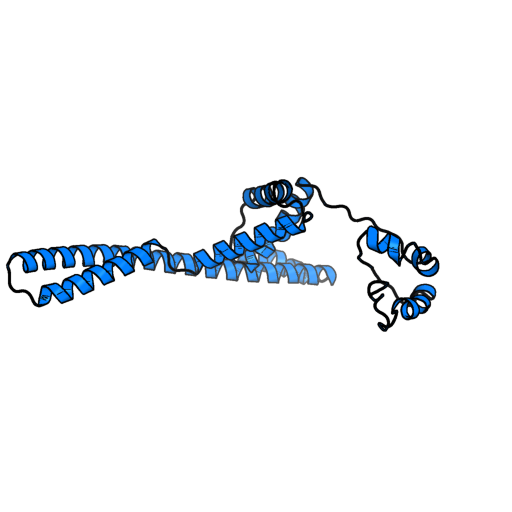81 151 LYS A O 1
ATOM 1183 N N . ASN A 1 152 ? -29.435 -1.532 52.080 1.00 90.75 152 ASN A N 1
ATOM 1184 C CA . ASN A 1 152 ? -29.625 -0.133 52.474 1.00 90.75 152 ASN A CA 1
ATOM 1185 C C . ASN A 1 152 ? -30.301 0.686 51.341 1.00 90.75 152 ASN A C 1
ATOM 1187 O O . ASN A 1 152 ? -30.356 0.279 50.177 1.00 90.75 152 ASN A O 1
ATOM 1191 N N . LYS A 1 153 ? -30.875 1.845 51.691 1.00 87.69 153 LYS A N 1
ATOM 1192 C CA . LYS A 1 153 ? -31.596 2.710 50.737 1.00 87.69 153 LYS A CA 1
ATOM 1193 C C . LYS A 1 153 ? -30.665 3.289 49.660 1.00 87.69 153 LYS A C 1
ATOM 1195 O O . LYS A 1 153 ? -31.047 3.354 48.497 1.00 87.69 153 LYS A O 1
ATOM 1200 N N . ILE A 1 154 ? -29.434 3.623 50.046 1.00 89.81 154 ILE A N 1
ATOM 1201 C CA . ILE A 1 154 ? -28.409 4.208 49.172 1.00 89.81 154 ILE A CA 1
ATOM 1202 C C . ILE A 1 154 ? -28.025 3.233 48.047 1.00 89.81 154 ILE A C 1
ATOM 1204 O O . ILE A 1 154 ? -28.007 3.620 46.880 1.00 89.81 154 ILE A O 1
ATOM 1208 N N . SER A 1 155 ? -27.807 1.952 48.361 1.00 87.44 155 SER A N 1
ATOM 1209 C CA . SER A 1 155 ? -27.462 0.930 47.364 1.00 87.44 155 SER A CA 1
ATOM 1210 C C . SER A 1 155 ? -28.620 0.650 46.405 1.00 87.44 155 SER A C 1
ATOM 1212 O O . SER A 1 155 ? -28.377 0.422 45.222 1.00 87.44 155 SER A O 1
ATOM 1214 N N . LYS A 1 156 ? -29.883 0.768 46.846 1.00 89.00 156 LYS A N 1
ATOM 1215 C CA . LYS A 1 156 ? -31.048 0.713 45.939 1.00 89.00 156 LYS A CA 1
ATOM 1216 C C . LYS A 1 156 ? -31.088 1.895 44.964 1.00 89.00 156 LYS A C 1
ATOM 1218 O O . LYS A 1 156 ? -31.309 1.688 43.775 1.00 89.00 156 LYS A O 1
ATOM 1223 N N . GLU A 1 157 ? -30.847 3.115 45.440 1.00 90.69 157 GLU A N 1
ATOM 1224 C CA . GLU A 1 157 ? -30.792 4.306 44.578 1.00 90.69 157 GLU A CA 1
ATOM 1225 C C . GLU A 1 157 ? -29.636 4.223 43.568 1.00 90.69 157 GLU A C 1
ATOM 1227 O O . GLU A 1 157 ? -29.815 4.535 42.389 1.00 90.69 157 GLU A O 1
ATOM 1232 N N . ARG A 1 158 ? -28.462 3.734 43.992 1.00 91.88 158 ARG A N 1
ATOM 1233 C CA . ARG A 1 158 ? -27.318 3.512 43.095 1.00 91.88 158 ARG A CA 1
ATOM 1234 C C . ARG A 1 158 ? -27.598 2.417 42.063 1.00 91.88 158 ARG A C 1
ATOM 1236 O O . ARG A 1 158 ? -27.263 2.611 40.899 1.00 91.88 158 ARG A O 1
ATOM 1243 N N . LEU A 1 159 ? -28.251 1.317 42.446 1.00 92.31 159 LEU A N 1
ATOM 1244 C CA . LEU A 1 159 ? -28.662 0.255 41.518 1.00 92.31 159 LEU A CA 1
ATOM 1245 C C . LEU A 1 159 ? -29.592 0.772 40.412 1.00 92.31 159 LEU A C 1
ATOM 1247 O O . LEU A 1 159 ? -29.430 0.367 39.260 1.00 92.31 159 LEU A O 1
ATOM 1251 N N . ASN A 1 160 ? -30.520 1.678 40.737 1.00 91.62 160 ASN A N 1
ATOM 1252 C CA . ASN A 1 160 ? -31.390 2.307 39.740 1.00 91.62 160 ASN A CA 1
ATOM 1253 C C . ASN A 1 160 ? -30.575 3.155 38.754 1.00 91.62 160 ASN A C 1
ATOM 1255 O O . ASN A 1 160 ? -30.677 2.938 37.548 1.00 91.62 160 ASN A O 1
ATOM 1259 N N . LYS A 1 161 ? -29.681 4.020 39.257 1.00 93.88 161 LYS A N 1
ATOM 1260 C CA . LYS A 1 161 ? -28.783 4.831 38.412 1.00 93.88 161 LYS A CA 1
ATOM 1261 C C . LYS A 1 161 ? -27.893 3.974 37.511 1.00 93.88 161 LYS A C 1
ATOM 1263 O O . LYS A 1 161 ? -27.763 4.265 36.329 1.00 93.88 161 LYS A O 1
ATOM 1268 N N . ILE A 1 162 ? -27.313 2.896 38.045 1.00 93.69 162 ILE A N 1
ATOM 1269 C CA . ILE A 1 162 ? -26.511 1.949 37.256 1.00 93.69 162 ILE A CA 1
ATOM 1270 C C . ILE A 1 162 ? -27.365 1.312 36.159 1.00 93.69 162 ILE A C 1
ATOM 1272 O O . ILE A 1 162 ? -26.884 1.128 35.045 1.00 93.69 162 ILE A O 1
ATOM 1276 N N . SER A 1 163 ? -28.620 0.960 36.450 1.00 92.25 163 SER A N 1
ATOM 1277 C CA . SER A 1 163 ? -29.518 0.372 35.455 1.00 92.25 163 SER A CA 1
ATOM 1278 C C . SER A 1 163 ? -29.847 1.349 34.325 1.00 92.25 163 SER A C 1
ATOM 1280 O O . SER A 1 163 ? -29.825 0.939 33.167 1.00 92.25 163 SER A O 1
ATOM 1282 N N . GLU A 1 164 ? -30.103 2.618 34.648 1.00 94.69 164 GLU A N 1
ATOM 1283 C CA . GLU A 1 164 ? -30.314 3.691 33.665 1.00 94.69 164 GLU A CA 1
ATOM 1284 C C . GLU A 1 164 ? -29.057 3.926 32.815 1.00 94.69 164 GLU A C 1
ATOM 1286 O O . GLU A 1 164 ? -29.124 3.922 31.588 1.00 94.69 164 GLU A O 1
ATOM 1291 N N . GLU A 1 165 ? -27.887 4.050 33.450 1.00 94.94 165 GLU A N 1
ATOM 1292 C CA . GLU A 1 165 ? -26.608 4.250 32.759 1.00 94.94 165 GLU A CA 1
ATOM 1293 C C . GLU A 1 165 ? -26.269 3.057 31.849 1.00 94.94 165 GLU A C 1
ATOM 1295 O O . GLU A 1 165 ? -25.872 3.236 30.698 1.00 94.94 165 GLU A O 1
ATOM 1300 N N . THR A 1 166 ? -26.508 1.831 32.326 1.00 94.94 166 THR A N 1
ATOM 1301 C CA . THR A 1 166 ? -26.321 0.598 31.545 1.00 94.94 166 THR A CA 1
ATOM 1302 C C . THR A 1 166 ? -27.236 0.569 30.323 1.00 94.94 166 THR A C 1
ATOM 1304 O O . THR A 1 166 ? -26.786 0.167 29.253 1.00 94.94 166 THR A O 1
ATOM 1307 N N . ALA A 1 167 ? -28.505 0.968 30.461 1.00 95.19 167 ALA A N 1
ATOM 1308 C CA . ALA A 1 167 ? -29.445 1.013 29.341 1.00 95.19 167 ALA A CA 1
ATOM 1309 C C . ALA A 1 167 ? -28.985 2.025 28.281 1.00 95.19 167 ALA A C 1
ATOM 1311 O O . ALA A 1 167 ? -28.799 1.653 27.126 1.00 95.19 167 ALA A O 1
ATOM 1312 N N . ASN A 1 168 ? -28.656 3.250 28.703 1.00 95.06 168 ASN A N 1
ATOM 1313 C CA . ASN A 1 168 ? -28.183 4.307 27.807 1.00 95.06 168 ASN A CA 1
ATOM 1314 C C . ASN A 1 168 ? -26.908 3.912 27.044 1.00 95.06 168 ASN A C 1
ATOM 1316 O O . ASN A 1 168 ? -26.782 4.191 25.851 1.00 95.06 168 ASN A O 1
ATOM 1320 N N . ILE A 1 169 ? -25.945 3.272 27.717 1.00 94.62 169 ILE A N 1
ATOM 1321 C CA . ILE A 1 169 ? -24.704 2.829 27.067 1.00 94.62 169 ILE A CA 1
ATOM 1322 C C . ILE A 1 169 ? -24.978 1.667 26.109 1.00 94.62 169 ILE A C 1
ATOM 1324 O O . ILE A 1 169 ? -24.411 1.651 25.020 1.00 94.62 169 ILE A O 1
ATOM 1328 N N . LYS A 1 170 ? -25.853 0.719 26.469 1.00 94.69 170 LYS A N 1
ATOM 1329 C CA . LYS A 1 170 ? -26.229 -0.391 25.579 1.00 94.69 170 LYS A CA 1
ATOM 1330 C C . LYS A 1 170 ? -26.920 0.092 24.310 1.00 94.69 170 LYS A C 1
ATOM 1332 O O . LYS A 1 170 ? -26.617 -0.430 23.241 1.00 94.69 170 LYS A O 1
ATOM 1337 N N . ASP A 1 171 ? -27.799 1.083 24.415 1.00 94.62 171 ASP A N 1
ATOM 1338 C CA . ASP A 1 171 ? -28.490 1.642 23.252 1.00 94.62 171 ASP A CA 1
ATOM 1339 C C . ASP A 1 171 ? -27.494 2.313 22.295 1.00 94.62 171 ASP A C 1
ATOM 1341 O O . ASP A 1 171 ? -27.471 1.984 21.109 1.00 94.62 171 ASP A O 1
ATOM 1345 N N . LYS A 1 172 ? -26.581 3.145 22.821 1.00 92.25 172 LYS A N 1
ATOM 1346 C CA . LYS A 1 172 ? -25.494 3.752 22.028 1.00 92.25 172 LYS A CA 1
ATOM 1347 C C . LYS A 1 172 ? -24.557 2.713 21.419 1.00 92.25 172 LYS A C 1
ATOM 1349 O O . LYS A 1 172 ? -24.173 2.826 20.260 1.00 92.25 172 LYS A O 1
ATOM 1354 N N . GLN A 1 173 ? -24.183 1.692 22.189 1.00 93.56 173 GLN A N 1
ATOM 1355 C CA . GLN A 1 173 ? -23.317 0.618 21.709 1.00 93.56 173 GLN A CA 1
ATOM 1356 C C . GLN A 1 173 ? -23.982 -0.140 20.557 1.00 93.56 173 GLN A C 1
ATOM 1358 O O . GLN A 1 173 ? -23.326 -0.447 19.568 1.00 93.56 173 GLN A O 1
ATOM 1363 N N . LYS A 1 174 ? -25.284 -0.420 20.664 1.00 94.44 174 LYS A N 1
ATOM 1364 C CA . LYS A 1 174 ? -26.045 -1.088 19.608 1.00 94.44 174 LYS A CA 1
ATOM 1365 C C . LYS A 1 174 ? -26.098 -0.244 18.335 1.00 94.44 174 LYS A C 1
ATOM 1367 O O . LYS A 1 174 ? -25.906 -0.790 17.255 1.00 94.44 174 LYS A O 1
ATOM 1372 N N . GLU A 1 175 ? -26.342 1.058 18.458 1.00 94.06 175 GLU A N 1
ATOM 1373 C CA . GLU A 1 175 ? -26.335 1.988 17.323 1.00 94.06 175 GLU A CA 1
ATOM 1374 C C . GLU A 1 175 ? -24.974 2.001 16.611 1.00 94.06 175 GLU A C 1
ATOM 1376 O O . GLU A 1 175 ? -24.904 1.780 15.401 1.00 94.06 175 GLU A O 1
ATOM 1381 N N . LEU A 1 176 ? -23.889 2.177 17.371 1.00 92.19 176 LEU A N 1
ATOM 1382 C CA . LEU A 1 176 ? -22.521 2.185 16.847 1.00 92.19 176 LEU A CA 1
ATOM 1383 C C . LEU A 1 176 ? -22.140 0.856 16.186 1.00 92.19 176 LEU A C 1
ATOM 1385 O O . LEU A 1 176 ? -21.517 0.851 15.129 1.00 92.19 176 LEU A O 1
ATOM 1389 N N . LEU A 1 177 ? -22.535 -0.268 16.787 1.00 92.50 177 LEU A N 1
ATOM 1390 C CA . LEU A 1 177 ? -22.247 -1.599 16.261 1.00 92.50 177 LEU A CA 1
ATOM 1391 C C . LEU A 1 177 ? -22.970 -1.845 14.936 1.00 92.50 177 LEU A C 1
ATOM 1393 O O . LEU A 1 177 ? -22.342 -2.299 13.985 1.00 92.50 177 LEU A O 1
ATOM 1397 N N . LEU A 1 178 ? -24.255 -1.490 14.843 1.00 94.00 178 LEU A N 1
ATOM 1398 C CA . LEU A 1 178 ? -25.015 -1.604 13.594 1.00 94.00 178 LEU A CA 1
ATOM 1399 C C . LEU A 1 178 ? -24.405 -0.745 12.485 1.00 94.00 178 LEU A C 1
ATOM 1401 O O . LEU A 1 178 ? -24.302 -1.191 11.342 1.00 94.00 178 LEU A O 1
ATOM 1405 N N . ARG A 1 179 ? -23.981 0.477 12.822 1.00 92.19 179 ARG A N 1
ATOM 1406 C CA . ARG A 1 179 ? -23.309 1.367 11.876 1.00 92.19 179 ARG A CA 1
ATOM 1407 C C . ARG A 1 179 ? -21.980 0.782 11.398 1.00 92.19 179 ARG A C 1
ATOM 1409 O O . ARG A 1 179 ? -21.750 0.733 10.194 1.00 92.19 179 ARG A O 1
ATOM 1416 N N . TRP A 1 180 ? -21.145 0.299 12.314 1.00 91.44 180 TRP A N 1
ATOM 1417 C CA . TRP A 1 180 ? -19.855 -0.304 11.982 1.00 91.44 180 TRP A CA 1
ATOM 1418 C C . TRP A 1 180 ? -20.009 -1.558 11.113 1.00 91.44 180 TRP A C 1
ATOM 1420 O O . TRP A 1 180 ? -19.336 -1.689 10.094 1.00 91.44 180 TRP A O 1
ATOM 1430 N N . GLU A 1 181 ? -20.938 -2.456 11.453 1.00 90.94 181 GLU A N 1
ATOM 1431 C CA . GLU A 1 181 ? -21.228 -3.640 10.636 1.00 90.94 181 GLU A CA 1
ATOM 1432 C C . GLU A 1 181 ? -21.723 -3.261 9.235 1.00 90.94 181 GLU A C 1
ATOM 1434 O O . GLU A 1 181 ? -21.344 -3.898 8.248 1.00 90.94 181 GLU A O 1
ATOM 1439 N N . PHE A 1 182 ? -22.554 -2.222 9.125 1.00 92.62 182 PHE A N 1
ATOM 1440 C CA . PHE A 1 182 ? -23.017 -1.711 7.839 1.00 92.62 182 PHE A CA 1
ATOM 1441 C C . PHE A 1 182 ? -21.860 -1.155 6.997 1.00 92.62 182 PHE A C 1
ATOM 1443 O O . PHE A 1 182 ? -21.684 -1.578 5.853 1.00 92.62 182 PHE A O 1
ATOM 1450 N N . GLU A 1 183 ? -21.040 -0.267 7.566 1.00 90.12 183 GLU A N 1
ATOM 1451 C CA . GLU A 1 183 ? -19.882 0.333 6.891 1.00 90.12 183 GLU A CA 1
ATOM 1452 C C . GLU A 1 183 ? -18.865 -0.740 6.464 1.00 90.12 183 GLU A C 1
ATOM 1454 O O . GLU A 1 183 ? -18.419 -0.756 5.315 1.00 90.12 183 GLU A O 1
ATOM 1459 N N . LYS A 1 184 ? -18.580 -1.720 7.330 1.00 88.62 184 LYS A N 1
ATOM 1460 C CA . LYS A 1 184 ? -17.680 -2.840 7.022 1.00 88.62 184 LYS A CA 1
ATOM 1461 C C . LYS A 1 184 ? -18.193 -3.704 5.868 1.00 88.62 184 LYS A C 1
ATOM 1463 O O . LYS A 1 184 ? -17.423 -4.101 4.992 1.00 88.62 184 LYS A O 1
ATOM 1468 N N . ASN A 1 185 ? -19.494 -3.994 5.839 1.00 90.69 185 ASN A N 1
ATOM 1469 C CA . ASN A 1 185 ? -20.097 -4.745 4.736 1.00 90.69 185 ASN A CA 1
ATOM 1470 C C . ASN A 1 185 ? -20.089 -3.951 3.424 1.00 90.69 185 ASN A C 1
ATOM 1472 O O . ASN A 1 185 ? -19.834 -4.535 2.368 1.00 90.69 185 ASN A O 1
ATOM 1476 N N . LEU A 1 186 ? -20.321 -2.637 3.483 1.00 90.75 186 LEU A N 1
ATOM 1477 C CA . LEU A 1 186 ? -20.233 -1.758 2.319 1.00 90.75 186 LEU A CA 1
ATOM 1478 C C . LEU A 1 186 ? -18.820 -1.781 1.723 1.00 90.75 186 LEU A C 1
ATOM 1480 O O . LEU A 1 186 ? -18.670 -2.050 0.532 1.00 90.75 186 LEU A O 1
ATOM 1484 N N . LEU A 1 187 ? -17.789 -1.603 2.555 1.00 88.06 187 LEU A N 1
ATOM 1485 C CA . LEU A 1 187 ? -16.387 -1.659 2.126 1.00 88.06 187 LEU A CA 1
ATOM 1486 C C . LEU A 1 187 ? -16.021 -3.014 1.514 1.00 88.06 187 LEU A C 1
ATOM 1488 O O . LEU A 1 187 ? -15.383 -3.072 0.465 1.00 88.06 187 LEU A O 1
ATOM 1492 N N . LYS A 1 188 ? -16.487 -4.117 2.111 1.00 87.94 188 LYS A N 1
ATOM 1493 C CA . LYS A 1 188 ? -16.270 -5.465 1.568 1.00 87.94 188 LYS A CA 1
ATOM 1494 C C . LYS A 1 188 ? -16.896 -5.648 0.184 1.00 87.94 188 LYS A C 1
ATOM 1496 O O . LYS A 1 188 ? -16.329 -6.347 -0.653 1.00 87.94 188 LYS A O 1
ATOM 1501 N N . ASN A 1 189 ? -18.062 -5.056 -0.059 1.00 90.31 189 ASN A N 1
ATOM 1502 C CA . ASN A 1 189 ? -18.707 -5.112 -1.368 1.00 90.31 189 ASN A CA 1
ATOM 1503 C C . ASN A 1 189 ? -17.960 -4.258 -2.396 1.00 90.31 189 ASN A C 1
ATOM 1505 O O . ASN A 1 189 ? -17.723 -4.740 -3.499 1.00 90.31 189 ASN A O 1
ATOM 1509 N N . ILE A 1 190 ? -17.533 -3.049 -2.016 1.00 88.75 190 ILE A N 1
ATOM 1510 C CA . ILE A 1 190 ? -16.718 -2.173 -2.871 1.00 88.75 190 ILE A CA 1
ATOM 1511 C C . ILE A 1 190 ? -15.424 -2.885 -3.274 1.00 88.75 190 ILE A C 1
ATOM 1513 O O . ILE A 1 190 ? -15.143 -3.000 -4.460 1.00 88.75 190 ILE A O 1
ATOM 1517 N N . SER A 1 191 ? -14.689 -3.443 -2.308 1.00 86.94 191 SER A N 1
ATOM 1518 C CA . SER A 1 191 ? -13.440 -4.175 -2.552 1.00 86.94 191 SER A CA 1
ATOM 1519 C C . SER A 1 191 ? -13.629 -5.332 -3.541 1.00 86.94 191 SER A C 1
ATOM 1521 O O . SER A 1 191 ? -12.880 -5.426 -4.508 1.00 86.94 191 SER A O 1
ATOM 1523 N N . LYS A 1 192 ? -14.689 -6.140 -3.392 1.00 89.81 192 LYS A N 1
ATOM 1524 C CA . LYS A 1 192 ? -15.011 -7.216 -4.349 1.00 89.81 192 LYS A CA 1
ATOM 1525 C C . LYS A 1 192 ? -15.330 -6.710 -5.754 1.00 89.81 192 LYS A C 1
ATOM 1527 O O . LYS A 1 192 ? -15.025 -7.390 -6.730 1.00 89.81 192 LYS A O 1
ATOM 1532 N N . THR A 1 193 ? -16.016 -5.576 -5.873 1.00 90.38 193 THR A N 1
ATOM 1533 C CA . THR A 1 193 ? -16.298 -4.973 -7.181 1.00 90.38 193 THR A CA 1
ATOM 1534 C C . THR A 1 193 ? -15.008 -4.460 -7.814 1.00 90.38 193 THR A C 1
ATOM 1536 O O . THR A 1 193 ? -14.767 -4.729 -8.988 1.00 90.38 193 THR A O 1
ATOM 1539 N N . SER A 1 194 ? -14.142 -3.809 -7.036 1.00 87.94 194 SER A N 1
ATOM 1540 C CA . SER A 1 194 ? -12.846 -3.321 -7.511 1.00 87.94 194 SER A CA 1
ATOM 1541 C C . SER A 1 194 ? -11.919 -4.452 -7.972 1.00 87.94 194 SER A C 1
ATOM 1543 O O . SER A 1 194 ? -11.309 -4.326 -9.028 1.00 87.94 194 SER A O 1
ATOM 1545 N N . GLU A 1 195 ? -11.869 -5.579 -7.251 1.00 89.44 195 GLU A N 1
ATOM 1546 C CA . GLU A 1 195 ? -11.127 -6.782 -7.670 1.00 89.44 195 GLU A CA 1
ATOM 1547 C C . GLU A 1 195 ? -11.599 -7.289 -9.042 1.00 89.44 195 GLU A C 1
ATOM 1549 O O . GLU A 1 195 ? -10.792 -7.519 -9.939 1.00 89.44 195 GLU A O 1
ATOM 1554 N N . LYS A 1 196 ? -12.918 -7.391 -9.252 1.00 90.81 196 LYS A N 1
ATOM 1555 C CA . LYS A 1 196 ? -13.482 -7.815 -10.545 1.00 90.81 196 LYS A CA 1
ATOM 1556 C C . LYS A 1 196 ? -13.182 -6.831 -11.673 1.00 90.81 196 LYS A C 1
ATOM 1558 O O . LYS A 1 196 ? -12.941 -7.251 -12.802 1.00 90.81 196 LYS A O 1
ATOM 1563 N N . ILE A 1 197 ? -13.206 -5.529 -11.385 1.00 90.44 197 ILE A N 1
ATOM 1564 C CA . ILE A 1 197 ? -12.827 -4.494 -12.354 1.00 90.44 197 ILE A CA 1
ATOM 1565 C C . ILE A 1 197 ? -11.367 -4.682 -12.779 1.00 90.44 197 ILE A C 1
ATOM 1567 O O . ILE A 1 197 ? -11.077 -4.610 -13.975 1.00 90.44 197 ILE A O 1
ATOM 1571 N N . ASP A 1 198 ? -10.462 -4.950 -11.836 1.00 88.38 198 ASP A N 1
ATOM 1572 C CA . ASP A 1 198 ? -9.044 -5.184 -12.132 1.00 88.38 198 ASP A CA 1
ATOM 1573 C C . ASP A 1 198 ? -8.836 -6.466 -12.958 1.00 88.38 198 ASP A C 1
ATOM 1575 O O . ASP A 1 198 ? -8.131 -6.455 -13.970 1.00 88.38 198 ASP A O 1
ATOM 1579 N N . GLU A 1 199 ? -9.554 -7.546 -12.629 1.00 90.81 199 GLU A N 1
ATOM 1580 C CA . GLU A 1 199 ? -9.566 -8.775 -13.433 1.00 90.81 199 GLU A CA 1
ATOM 1581 C C . GLU A 1 199 ? -10.027 -8.519 -14.878 1.00 90.81 199 GLU A C 1
ATOM 1583 O O . GLU A 1 199 ? -9.409 -9.012 -15.828 1.00 90.81 199 GLU A O 1
ATOM 1588 N N . ILE A 1 200 ? -11.089 -7.730 -15.072 1.00 92.62 200 ILE A N 1
ATOM 1589 C CA . ILE A 1 200 ? -11.590 -7.366 -16.405 1.00 92.62 200 ILE A CA 1
ATOM 1590 C C . ILE A 1 200 ? -10.562 -6.509 -17.153 1.00 92.62 200 ILE A C 1
ATOM 1592 O O . ILE A 1 200 ? -10.293 -6.782 -18.326 1.00 92.62 200 ILE A O 1
ATOM 1596 N N . LYS A 1 201 ? -9.945 -5.516 -16.498 1.00 90.81 201 LYS A N 1
ATOM 1597 C CA . LYS A 1 201 ? -8.877 -4.689 -17.091 1.00 90.81 201 LYS A CA 1
ATOM 1598 C C . LYS A 1 201 ? -7.706 -5.558 -17.564 1.00 90.81 201 LYS A C 1
ATOM 1600 O O . LYS A 1 201 ? -7.278 -5.434 -18.713 1.00 90.81 201 LYS A O 1
ATOM 1605 N N . ALA A 1 202 ? -7.254 -6.506 -16.744 1.00 91.06 202 ALA A N 1
ATOM 1606 C CA . ALA A 1 202 ? -6.198 -7.443 -17.123 1.00 91.06 202 ALA A CA 1
ATOM 1607 C C . ALA A 1 202 ? -6.602 -8.325 -18.322 1.00 91.06 202 ALA A C 1
ATOM 1609 O O . ALA A 1 202 ? -5.803 -8.560 -19.234 1.00 91.06 202 ALA A O 1
ATOM 1610 N N . GLN A 1 203 ? -7.853 -8.796 -18.368 1.00 93.00 203 GLN A N 1
ATOM 1611 C CA . GLN A 1 203 ? -8.367 -9.563 -19.508 1.00 93.00 203 GLN A CA 1
ATOM 1612 C C . GLN A 1 203 ? -8.442 -8.737 -20.796 1.00 93.00 203 GLN A C 1
ATOM 1614 O O . GLN A 1 203 ? -8.168 -9.282 -21.873 1.00 93.00 203 GLN A O 1
ATOM 1619 N N . ILE A 1 204 ? -8.779 -7.447 -20.701 1.00 92.81 204 ILE A N 1
ATOM 1620 C CA . ILE A 1 204 ? -8.753 -6.512 -21.831 1.00 92.81 204 ILE A CA 1
ATOM 1621 C C . ILE A 1 204 ? -7.329 -6.422 -22.382 1.00 92.81 204 ILE A C 1
ATOM 1623 O O . ILE A 1 204 ? -7.131 -6.724 -23.557 1.00 92.81 204 ILE A O 1
ATOM 1627 N N . GLU A 1 205 ? -6.326 -6.142 -21.544 1.00 93.06 205 GLU A N 1
ATOM 1628 C CA . GLU A 1 205 ? -4.926 -6.037 -21.988 1.00 93.06 205 GLU A CA 1
ATOM 1629 C C . GLU A 1 205 ? -4.399 -7.328 -22.634 1.00 93.06 205 GLU A C 1
ATOM 1631 O O . GLU A 1 205 ? -3.611 -7.300 -23.585 1.00 93.06 205 GLU A O 1
ATOM 1636 N N . ILE A 1 206 ? -4.792 -8.491 -22.105 1.00 93.94 206 ILE A N 1
ATOM 1637 C CA . ILE A 1 206 ? -4.420 -9.790 -22.680 1.00 93.94 206 ILE A CA 1
ATOM 1638 C C . ILE A 1 206 ? -5.086 -9.983 -24.048 1.00 93.94 206 ILE A C 1
ATOM 1640 O O . ILE A 1 206 ? -4.457 -10.512 -24.966 1.00 93.94 206 ILE A O 1
ATOM 1644 N N . SER A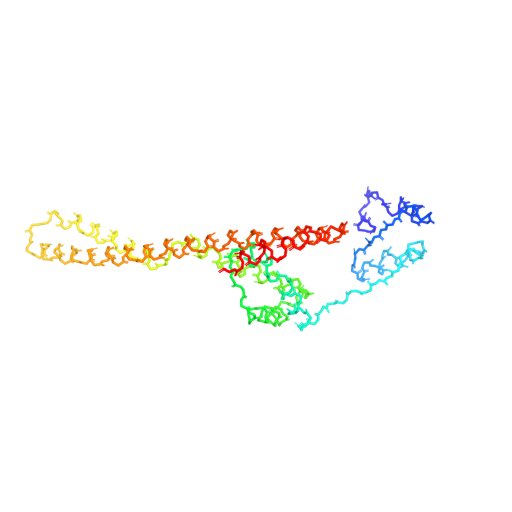 1 207 ? -6.351 -9.585 -24.186 1.00 93.75 207 SER A N 1
ATOM 1645 C CA . SER A 1 207 ? -7.120 -9.742 -25.427 1.00 93.75 207 SER A CA 1
ATOM 1646 C C . SER A 1 207 ? -6.641 -8.775 -26.512 1.00 93.75 207 SER A C 1
ATOM 1648 O O . SER A 1 207 ? -6.490 -9.186 -27.662 1.00 93.75 207 SER A O 1
ATOM 1650 N N . GLU A 1 208 ? -6.284 -7.541 -26.142 1.00 92.94 208 GLU A N 1
ATOM 1651 C CA . GLU A 1 208 ? -5.648 -6.559 -27.028 1.00 92.94 208 GLU A CA 1
ATOM 1652 C C . GLU A 1 208 ? -4.318 -7.089 -27.575 1.00 92.94 208 GLU A C 1
ATOM 1654 O O . GLU A 1 208 ? -4.108 -7.097 -28.788 1.00 92.94 208 GLU A O 1
ATOM 1659 N N . ARG A 1 209 ? -3.455 -7.642 -26.709 1.00 93.88 209 ARG A N 1
ATOM 1660 C CA . ARG A 1 209 ? -2.182 -8.264 -27.124 1.00 93.88 209 ARG A CA 1
ATOM 1661 C C . ARG A 1 209 ? -2.364 -9.455 -28.067 1.00 93.88 209 ARG A C 1
ATOM 1663 O O . ARG A 1 209 ? -1.486 -9.723 -28.883 1.00 93.88 209 ARG A O 1
ATOM 1670 N N . LYS A 1 210 ? -3.483 -10.175 -27.957 1.00 94.62 210 LYS A N 1
ATOM 1671 C CA . LYS A 1 210 ? -3.839 -11.300 -28.840 1.00 94.62 210 LYS A CA 1
ATOM 1672 C C . LYS A 1 210 ? -4.528 -10.864 -30.138 1.00 94.62 210 LYS A C 1
ATOM 1674 O O . LYS A 1 210 ? -4.707 -11.703 -31.016 1.00 94.62 210 LYS A O 1
ATOM 1679 N N . GLY A 1 211 ? -4.913 -9.592 -30.265 1.00 94.06 211 GLY A N 1
ATOM 1680 C CA . GLY A 1 211 ? -5.653 -9.069 -31.416 1.00 94.06 211 GLY A CA 1
ATOM 1681 C C . GLY A 1 211 ? -7.139 -9.448 -31.448 1.00 94.06 211 GLY A C 1
ATOM 1682 O O . GLY A 1 211 ? -7.775 -9.314 -32.491 1.00 94.06 211 GLY A O 1
ATOM 1683 N N . ASP A 1 212 ? -7.712 -9.915 -30.334 1.00 94.56 212 ASP A N 1
ATOM 1684 C CA . ASP A 1 212 ? -9.133 -10.277 -30.243 1.00 94.56 212 ASP A CA 1
ATOM 1685 C C . ASP A 1 212 ? -9.995 -9.036 -29.957 1.00 94.56 212 ASP A C 1
ATOM 1687 O O . ASP A 1 212 ? -10.417 -8.771 -28.829 1.00 94.56 212 ASP A O 1
ATOM 1691 N N . LEU A 1 213 ? -10.230 -8.237 -31.001 1.00 92.56 213 LEU A N 1
ATOM 1692 C CA . LEU A 1 213 ? -10.959 -6.967 -30.902 1.00 92.56 213 LEU A CA 1
ATOM 1693 C C . LEU A 1 213 ? -12.435 -7.141 -30.507 1.00 92.56 213 LEU A C 1
ATOM 1695 O O . LEU A 1 213 ? -13.012 -6.240 -29.896 1.00 92.56 213 LEU A O 1
ATOM 1699 N N . ALA A 1 214 ? -13.044 -8.287 -30.832 1.00 93.25 214 ALA A N 1
ATOM 1700 C CA . ALA A 1 214 ? -14.428 -8.581 -30.464 1.00 93.25 214 ALA A CA 1
ATOM 1701 C C . ALA A 1 214 ? -14.559 -8.710 -28.942 1.00 93.25 214 ALA A C 1
ATOM 1703 O O . ALA A 1 214 ? -15.380 -8.024 -28.329 1.00 93.25 214 ALA A O 1
ATOM 1704 N N . LYS A 1 215 ? -13.676 -9.506 -28.330 1.00 91.31 215 LYS A N 1
ATOM 1705 C CA . LYS A 1 215 ? -13.633 -9.687 -26.878 1.00 91.31 215 LYS A CA 1
ATOM 1706 C C . LYS A 1 215 ? -13.258 -8.406 -26.133 1.00 91.31 215 LYS A C 1
ATOM 1708 O O . LYS A 1 215 ? -13.823 -8.123 -25.080 1.00 91.31 215 LYS A O 1
ATOM 1713 N N . VAL A 1 216 ? -12.348 -7.600 -26.684 1.00 91.69 216 VAL A N 1
ATOM 1714 C CA . VAL A 1 216 ? -12.007 -6.282 -26.116 1.00 91.69 216 VAL A CA 1
ATOM 1715 C C . VAL A 1 216 ? -13.235 -5.377 -26.059 1.00 91.69 216 VAL A C 1
ATOM 1717 O O . VAL A 1 216 ? -13.488 -4.770 -25.022 1.00 91.69 216 VAL A O 1
ATOM 1720 N N . SER A 1 217 ? -14.016 -5.307 -27.140 1.00 92.75 217 SER A N 1
ATOM 1721 C CA . SER A 1 217 ? -15.230 -4.486 -27.186 1.00 92.75 217 SER A CA 1
ATOM 1722 C C . SER A 1 217 ? -16.269 -4.939 -26.152 1.00 92.75 217 SER A C 1
ATOM 1724 O O . SER A 1 217 ? -16.794 -4.116 -25.403 1.00 92.75 217 SER A O 1
ATOM 1726 N N . GLU A 1 218 ? -16.512 -6.250 -26.052 1.00 92.75 218 GLU A N 1
ATOM 1727 C CA . GLU A 1 218 ? -17.446 -6.844 -25.083 1.00 92.75 218 GLU A CA 1
ATOM 1728 C C . GLU A 1 218 ? -17.051 -6.555 -23.625 1.00 92.75 218 GLU A C 1
ATOM 1730 O O . GLU A 1 218 ? -17.890 -6.172 -22.804 1.00 92.75 218 GLU A O 1
ATOM 1735 N N . LEU A 1 219 ? -15.769 -6.720 -23.292 1.00 91.31 219 LEU A N 1
ATOM 1736 C CA . LEU A 1 219 ? -15.267 -6.475 -21.942 1.00 91.31 219 LEU A CA 1
ATOM 1737 C C . LEU A 1 219 ? -15.264 -4.981 -21.605 1.00 91.31 219 LEU A C 1
ATOM 1739 O O . LEU A 1 219 ? -15.671 -4.599 -20.511 1.00 91.31 219 LEU A O 1
ATOM 1743 N N . LYS A 1 220 ? -14.828 -4.133 -22.542 1.00 88.56 220 LYS A N 1
ATOM 1744 C CA . LYS A 1 220 ? -14.642 -2.696 -22.315 1.00 88.56 220 LYS A CA 1
ATOM 1745 C C . LYS A 1 220 ? -15.953 -1.920 -22.273 1.00 88.56 220 LYS A C 1
ATOM 1747 O O . LYS A 1 220 ? -16.075 -1.027 -21.446 1.00 88.56 220 LYS A O 1
ATOM 1752 N N . TYR A 1 221 ? -16.906 -2.233 -23.152 1.00 90.19 221 TYR A N 1
ATOM 1753 C CA . TYR A 1 221 ? -18.161 -1.478 -23.277 1.00 90.19 221 TYR A CA 1
ATOM 1754 C C . TYR A 1 221 ? -19.377 -2.180 -22.668 1.00 90.19 221 TYR A C 1
ATOM 1756 O O . TYR A 1 221 ? -20.381 -1.516 -22.433 1.00 90.19 221 TYR A O 1
ATOM 1764 N N . GLY A 1 222 ? -19.302 -3.488 -22.414 1.00 90.12 222 GLY A N 1
ATOM 1765 C CA . GLY A 1 222 ? -20.319 -4.220 -21.660 1.00 90.12 222 GLY A CA 1
ATOM 1766 C C . GLY A 1 222 ? -19.937 -4.305 -20.187 1.00 90.12 222 GLY A C 1
ATOM 1767 O O . GLY A 1 222 ? -20.336 -3.479 -19.372 1.00 90.12 222 GLY A O 1
ATOM 1768 N N . HIS A 1 223 ? -19.094 -5.283 -19.864 1.00 85.56 223 HIS A N 1
ATOM 1769 C CA . HIS A 1 223 ? -18.832 -5.702 -18.485 1.00 85.56 223 HIS A CA 1
ATOM 1770 C C . HIS A 1 223 ? -18.187 -4.613 -17.614 1.00 85.56 223 HIS A C 1
ATOM 1772 O O . HIS A 1 223 ? -18.600 -4.409 -16.475 1.00 85.56 223 HIS A O 1
ATOM 1778 N N . LEU A 1 224 ? -17.182 -3.898 -18.133 1.00 87.94 224 LEU A N 1
ATOM 1779 C CA . LEU A 1 224 ? -16.477 -2.865 -17.371 1.00 87.94 224 LEU A CA 1
ATOM 1780 C C . LEU A 1 224 ? -17.386 -1.670 -17.048 1.00 87.94 224 LEU A C 1
ATOM 1782 O O . LEU A 1 224 ? -17.379 -1.191 -15.918 1.00 87.94 224 LEU A O 1
ATOM 1786 N N . VAL A 1 225 ? -18.188 -1.218 -18.018 1.00 88.38 225 VAL A N 1
ATOM 1787 C CA . VAL A 1 225 ? -19.130 -0.100 -17.835 1.00 88.38 225 VAL A CA 1
ATOM 1788 C C . VAL A 1 225 ? -20.242 -0.483 -16.860 1.00 88.38 225 VAL A C 1
ATOM 1790 O O . VAL A 1 225 ? -20.609 0.324 -16.012 1.00 88.38 225 VAL A O 1
ATOM 1793 N N . GLU A 1 226 ? -20.757 -1.711 -16.934 1.00 87.75 226 GLU A N 1
ATOM 1794 C CA . GLU A 1 226 ? -21.764 -2.207 -15.988 1.00 87.75 226 GLU A CA 1
ATOM 1795 C C . GLU A 1 226 ? -21.249 -2.272 -14.547 1.00 87.75 226 GLU A C 1
ATOM 1797 O O . GLU A 1 226 ? -22.011 -2.002 -13.628 1.00 87.75 226 GLU A O 1
ATOM 1802 N N . MET A 1 227 ? -19.972 -2.603 -14.333 1.00 84.19 227 MET A N 1
ATOM 1803 C CA . MET A 1 227 ? -19.393 -2.668 -12.985 1.00 84.19 227 MET A CA 1
ATOM 1804 C C . MET A 1 227 ? -18.990 -1.307 -12.407 1.00 84.19 227 MET A C 1
ATOM 1806 O O . MET A 1 227 ? -18.818 -1.197 -11.194 1.00 84.19 227 MET A O 1
ATOM 1810 N N . GLN A 1 228 ? -18.793 -0.294 -13.253 1.00 79.31 228 GLN A N 1
ATOM 1811 C CA . GLN A 1 228 ? -18.416 1.060 -12.831 1.00 79.31 228 GLN A CA 1
ATOM 1812 C C . GLN A 1 228 ? -19.618 1.960 -12.495 1.00 79.31 228 GLN A C 1
ATOM 1814 O O . GLN A 1 228 ? -19.413 3.011 -11.885 1.00 79.31 228 GLN A O 1
ATOM 1819 N N . ASN A 1 229 ? -20.831 1.563 -12.892 1.00 69.62 229 ASN A N 1
ATOM 1820 C CA . ASN A 1 229 ? -22.090 2.264 -12.609 1.00 69.62 229 ASN A CA 1
ATOM 1821 C C . ASN A 1 229 ? -22.794 1.699 -11.369 1.00 69.62 229 ASN A C 1
ATOM 1823 O O . ASN A 1 229 ? -23.460 2.501 -10.676 1.00 69.62 229 ASN A O 1
#

Secondary structure (DSSP, 8-state):
--STTTTTTS--HHHHHHHHHHTT---------HHHHHHHTTT-HHHHTTPPP---PPP-HHHHHHHHHHHHHHHHHHHT----HHHHHHHHHHHHHH--SS-TTHHHHHHHHHHHHHHHHHHHSPPHHHHHHHHHHHHHHHHHHHHTT--SHHHHHHHHHHHHHHHHHHHHHHHHHHHHHHHHHHHHHHHHHHHHHHHHHHHHHHHHHHT-HHHHHIIIIIIHHHHH-

Foldseek 3Di:
DAPPPPPPPDPRCVVVCLVCLVVVVDDDDDDDDPVCCVVGQVVDPSNVVRDDDDDDDFDALVVLLVVCVVCQLVLCLVLLHHDDSVLLSCLSVVCVVPVPVDTPPVSSVVVSNVVSNVVSVVLVDDDPLLVVLVVVLVVLVVLLVVLVVDDDPVSVVVNVVSVVVNVVSVVVSVVSVVVSVVVSVVSVVVSVLSVVLVVLVVVLVVCVVVVVVVSNCCSVVPVNVVSVD